Protein AF-A0A9D8AUP8-F1 (afdb_monomer_lite)

Foldseek 3Di:
DVVPDDPVVVVVVVVVDDDQPPDAALVCVVRLVVVDVVCDDVSLVVLLVQLVVQLPDDQDDQDQVLLLCCLVPVDQCSRVVSLVVLLSNQVSLLNNCSNPVPLSSQVSNLVSLVVLLVDQAQDGSVQVSHGDDQQQAADDPRLVVNLVSLVVSCNHCVVVHDVVSNVSSVVSSCSRPVVCVVPDDPHPPPPD

Sequence (192 aa):
MLSRYNPVDIEHALRATSPPPPFPSAADRPAWDEVRKALGDECVMEALSCAEEFTS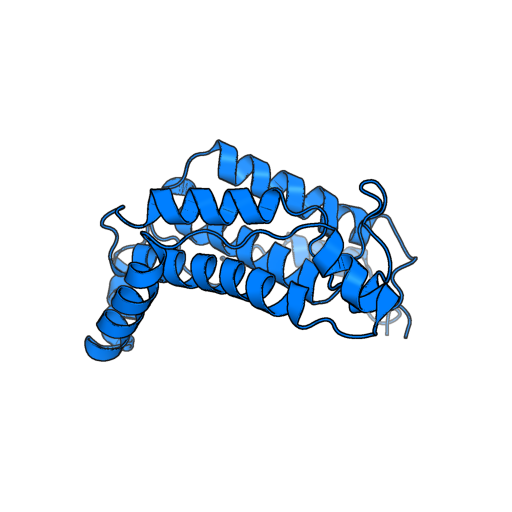GPIPALPATLYLEFSRTGQREGYQIPRGQRREMLWALALAECLEAEGRYLDPLLDVAWAICEESSWALPAHQRALTQMERPVIDLGAAATALELAELDALLGSALDPALGQRIRYEVDRRCLTPYLSRHDHWWLYN

pLDDT: mean 92.68, std 8.98, range [47.06, 98.75]

Radius of gyration: 18.8 Å; chains: 1; bounding box: 40×47×45 Å

Secondary structure (DSSP, 8-state):
-TTSS-HHHHHHHHHH--PPPSS--TT-HHHHHHHHHHH-HHHHHHHHHHHHHHHSSPPPP--HHHHHHHHHHS--HHHHHHHHHHHHHHHHHHHHHHHH-SSTTHHHHHHHHHHHHT-S-SS-HHHH-S---TTS----HHHHHHHHHHHHHHHHHTTTS-HHHHHHHHHHHIIIIIHHHHH----TTS--

Structure (mmCIF, N/CA/C/O backbone):
data_AF-A0A9D8AUP8-F1
#
_entry.id   AF-A0A9D8AUP8-F1
#
loop_
_atom_site.group_PDB
_atom_site.id
_atom_site.type_symbol
_atom_site.label_atom_id
_atom_site.label_alt_id
_atom_site.label_comp_id
_atom_site.label_asym_id
_atom_site.label_entity_id
_atom_site.label_seq_id
_atom_site.pdbx_PDB_ins_code
_atom_site.Cartn_x
_atom_site.Cartn_y
_atom_site.Cartn_z
_atom_site.occupancy
_atom_site.B_iso_or_equiv
_atom_site.auth_seq_id
_atom_site.auth_comp_id
_atom_site.auth_asym_id
_atom_site.auth_atom_id
_atom_site.pdbx_PDB_model_num
ATOM 1 N N . MET A 1 1 ? 23.310 -22.729 5.978 1.00 49.03 1 MET A N 1
ATOM 2 C CA . MET A 1 1 ? 22.262 -22.540 7.012 1.00 49.03 1 MET A CA 1
ATOM 3 C C . MET A 1 1 ? 21.054 -23.463 6.842 1.00 49.03 1 MET A C 1
ATOM 5 O O . MET A 1 1 ? 20.497 -23.851 7.857 1.00 49.03 1 MET A O 1
ATOM 9 N N . LEU A 1 2 ? 20.688 -23.886 5.623 1.00 47.06 2 LEU A N 1
ATOM 10 C CA . LEU A 1 2 ? 19.553 -24.800 5.380 1.00 47.06 2 LEU A CA 1
ATOM 11 C C . LEU A 1 2 ? 19.761 -26.258 5.853 1.00 47.06 2 LEU A C 1
ATOM 13 O O . LEU A 1 2 ? 18.836 -27.052 5.795 1.00 47.06 2 LEU A O 1
ATOM 17 N N . SER A 1 3 ? 20.947 -26.630 6.349 1.00 59.53 3 SER A N 1
ATOM 18 C CA . SER A 1 3 ? 21.225 -27.980 6.871 1.00 59.53 3 SER A CA 1
ATOM 19 C C . SER A 1 3 ? 20.822 -28.182 8.337 1.00 59.53 3 SER A C 1
ATOM 21 O O . SER A 1 3 ? 20.996 -29.277 8.863 1.00 59.53 3 SER A O 1
ATOM 23 N N . ARG A 1 4 ? 20.362 -27.127 9.026 1.00 64.50 4 ARG A N 1
ATOM 24 C CA . ARG A 1 4 ? 20.068 -27.169 10.470 1.00 64.50 4 ARG A CA 1
ATOM 25 C C . ARG A 1 4 ? 18.587 -27.392 10.786 1.00 64.50 4 ARG A C 1
ATOM 27 O O . ARG A 1 4 ? 18.284 -27.826 11.889 1.00 64.50 4 ARG A O 1
ATOM 34 N N . TYR A 1 5 ? 17.694 -27.122 9.836 1.00 68.56 5 TYR A N 1
ATOM 35 C CA . TYR A 1 5 ? 16.249 -27.218 10.029 1.00 68.56 5 TYR A CA 1
ATOM 36 C C . TYR A 1 5 ? 15.612 -27.938 8.844 1.00 68.56 5 TYR A C 1
ATOM 38 O O . TYR A 1 5 ? 15.851 -27.585 7.691 1.00 68.56 5 TYR A O 1
ATOM 46 N N . ASN A 1 6 ? 14.824 -28.965 9.147 1.00 81.31 6 ASN A N 1
ATOM 47 C CA . ASN A 1 6 ? 14.071 -29.735 8.169 1.00 81.31 6 ASN A CA 1
ATOM 48 C C . ASN A 1 6 ? 12.905 -28.878 7.629 1.00 81.31 6 ASN A C 1
ATOM 50 O O . ASN A 1 6 ? 12.116 -28.381 8.435 1.00 81.31 6 ASN A O 1
ATOM 54 N N . PRO A 1 7 ? 12.757 -28.713 6.301 1.00 74.75 7 PRO A N 1
ATOM 55 C CA . PRO A 1 7 ? 11.653 -27.959 5.703 1.00 74.75 7 PRO A CA 1
ATOM 56 C C . PRO A 1 7 ? 10.259 -28.404 6.165 1.00 74.75 7 PRO A C 1
ATOM 58 O O . PRO A 1 7 ? 9.386 -27.559 6.326 1.00 74.75 7 PRO A O 1
ATOM 61 N N . VAL A 1 8 ? 10.065 -29.700 6.442 1.00 81.31 8 VAL A N 1
ATOM 62 C CA . VAL A 1 8 ? 8.791 -30.233 6.959 1.00 81.31 8 VAL A CA 1
ATOM 63 C C . VAL A 1 8 ? 8.505 -29.715 8.369 1.00 81.31 8 VAL A C 1
ATOM 65 O O . VAL A 1 8 ? 7.372 -29.352 8.672 1.00 81.31 8 VAL A O 1
ATOM 68 N N . ASP A 1 9 ? 9.529 -29.625 9.219 1.00 83.00 9 ASP A N 1
ATOM 69 C CA . ASP A 1 9 ? 9.383 -29.121 10.588 1.00 83.00 9 ASP A CA 1
ATOM 70 C C . ASP A 1 9 ? 9.119 -27.607 10.585 1.00 83.00 9 ASP A C 1
ATOM 72 O O . ASP A 1 9 ? 8.318 -27.119 11.380 1.00 83.00 9 ASP A O 1
ATOM 76 N N . ILE A 1 10 ? 9.740 -26.867 9.655 1.00 75.62 10 ILE A N 1
ATOM 77 C CA . ILE A 1 10 ? 9.462 -25.438 9.439 1.00 75.62 10 ILE A CA 1
ATOM 78 C C . ILE A 1 10 ? 8.017 -25.245 8.977 1.00 75.62 10 ILE A C 1
ATOM 80 O O . ILE A 1 10 ? 7.303 -24.424 9.545 1.00 75.62 10 ILE A O 1
ATOM 84 N N . GLU A 1 11 ? 7.563 -26.004 7.977 1.00 78.88 11 GLU A N 1
ATOM 85 C CA . GLU A 1 11 ? 6.184 -25.927 7.491 1.00 78.88 11 GLU A CA 1
ATOM 86 C C . GLU A 1 11 ? 5.183 -26.272 8.600 1.00 78.88 11 GLU A C 1
ATOM 88 O O . GLU A 1 11 ? 4.193 -25.563 8.779 1.00 78.88 11 GLU A O 1
ATOM 93 N N . HIS A 1 12 ? 5.452 -27.316 9.388 1.00 83.19 12 HIS A N 1
ATOM 94 C CA . HIS A 1 12 ? 4.607 -27.689 10.517 1.00 83.19 12 HIS A CA 1
ATOM 95 C C . HIS A 1 12 ? 4.554 -26.573 11.566 1.00 83.19 12 HIS A C 1
ATOM 97 O O . HIS A 1 12 ? 3.468 -26.230 12.023 1.00 83.19 12 HIS A O 1
ATOM 103 N N . ALA A 1 13 ? 5.692 -25.969 11.921 1.00 82.25 13 ALA A N 1
ATOM 104 C CA . ALA A 1 13 ? 5.741 -24.861 12.873 1.00 82.25 13 ALA A CA 1
ATOM 105 C C . ALA A 1 13 ? 4.978 -23.624 12.366 1.00 82.25 13 ALA A C 1
ATOM 107 O O . ALA A 1 13 ? 4.204 -23.025 13.116 1.00 82.25 13 ALA A O 1
ATOM 108 N N . LEU A 1 14 ? 5.145 -23.275 11.086 1.00 76.50 14 LEU A N 1
ATOM 109 C CA . LEU A 1 14 ? 4.422 -22.171 10.448 1.00 76.50 14 LEU A CA 1
ATOM 110 C C . LEU A 1 14 ? 2.914 -22.437 10.365 1.00 76.50 14 LEU A C 1
ATOM 112 O O . LEU A 1 14 ? 2.132 -21.518 10.549 1.00 76.50 14 LEU A O 1
ATOM 116 N N . ARG A 1 15 ? 2.479 -23.683 10.137 1.00 79.75 15 ARG A N 1
ATOM 117 C CA . ARG A 1 15 ? 1.049 -24.051 10.136 1.00 79.75 15 ARG A CA 1
ATOM 118 C C . ARG A 1 15 ? 0.453 -24.161 11.541 1.00 79.75 15 ARG A C 1
ATOM 120 O O . ARG A 1 15 ? -0.730 -23.893 11.720 1.00 79.75 15 ARG A O 1
ATOM 127 N N . ALA A 1 16 ? 1.251 -24.565 12.527 1.00 83.69 16 ALA A N 1
ATOM 128 C CA . ALA A 1 16 ? 0.840 -24.684 13.926 1.00 83.69 16 ALA A CA 1
ATOM 129 C C . ALA A 1 16 ? 0.699 -23.320 14.621 1.00 83.69 16 ALA A C 1
ATOM 131 O O . ALA A 1 16 ? 0.143 -23.239 15.715 1.00 83.69 16 ALA A O 1
ATOM 132 N N . THR A 1 17 ? 1.195 -22.251 13.995 1.00 72.69 17 THR A N 1
ATOM 133 C CA . THR A 1 17 ? 1.076 -20.882 14.486 1.00 72.69 17 THR A CA 1
ATOM 134 C C . THR A 1 17 ? 0.191 -20.079 13.540 1.00 72.69 17 THR A C 1
ATOM 136 O O . THR A 1 17 ? 0.480 -19.913 12.366 1.00 72.69 17 THR A O 1
ATOM 139 N N . SER A 1 18 ? -0.924 -19.565 14.050 1.00 68.44 18 SER A N 1
ATOM 140 C CA . SER A 1 18 ? -1.674 -18.492 13.392 1.00 68.44 18 SER A CA 1
ATOM 141 C C . SER A 1 18 ? -1.503 -17.250 14.252 1.00 68.44 18 SER A C 1
ATOM 143 O O . SER A 1 18 ? -2.349 -16.999 15.114 1.00 68.44 18 SER A O 1
ATOM 145 N N . PRO A 1 19 ? -0.360 -16.542 14.133 1.00 70.38 19 PRO A N 1
ATOM 146 C CA . PRO A 1 19 ? -0.186 -15.308 14.874 1.00 70.38 19 PRO A CA 1
ATOM 147 C C . PRO A 1 19 ? -1.316 -14.348 14.476 1.00 70.38 19 PRO A C 1
ATOM 149 O O . PRO A 1 19 ? -1.664 -14.283 13.292 1.00 70.38 19 PRO A O 1
ATOM 152 N N . PRO A 1 20 ? -1.923 -13.635 15.439 1.00 70.56 20 PRO A N 1
ATOM 153 C CA . PRO A 1 20 ? -2.869 -12.587 15.098 1.00 70.56 20 PRO A CA 1
ATOM 154 C C . PRO A 1 20 ? -2.172 -11.542 14.210 1.00 70.56 20 PRO A C 1
ATOM 156 O O . PRO A 1 20 ? -0.946 -11.393 14.295 1.00 70.56 20 PRO A O 1
ATOM 159 N N . PRO A 1 21 ? -2.922 -10.826 13.354 1.00 76.75 21 PRO A N 1
ATOM 160 C CA . PRO A 1 21 ? -2.360 -9.713 12.600 1.00 76.75 21 PRO A CA 1
ATOM 161 C C . PRO A 1 21 ? -1.692 -8.709 13.556 1.00 76.75 21 PRO A C 1
ATOM 163 O O . PRO A 1 21 ? -2.107 -8.593 14.713 1.00 76.75 21 PRO A O 1
ATOM 166 N N . PRO A 1 22 ? -0.652 -7.987 13.098 1.00 78.88 22 PRO A N 1
ATOM 167 C CA . PRO A 1 22 ? 0.130 -7.095 13.957 1.00 78.88 22 PRO A CA 1
ATOM 168 C C . PRO A 1 22 ? -0.704 -5.959 14.564 1.00 78.88 22 PRO A C 1
ATOM 170 O O . PRO A 1 22 ? -0.349 -5.441 15.621 1.00 78.88 22 PRO A O 1
ATOM 173 N N . PHE A 1 23 ? -1.821 -5.610 13.925 1.00 86.06 23 PHE A N 1
ATOM 174 C CA . PHE A 1 23 ? -2.754 -4.586 14.372 1.00 86.06 23 PHE A CA 1
ATOM 175 C C . PHE A 1 23 ? -4.181 -5.148 14.446 1.00 86.06 23 PHE A C 1
ATOM 177 O O . PHE A 1 23 ? -4.546 -6.008 13.635 1.00 86.06 23 PHE A O 1
ATOM 184 N N . PRO A 1 24 ? -5.000 -4.680 15.405 1.00 91.81 24 PRO A N 1
ATOM 185 C CA . PRO A 1 24 ? -6.397 -5.078 15.503 1.00 91.81 24 PRO A CA 1
ATOM 186 C C . PRO A 1 24 ? -7.198 -4.502 14.331 1.00 91.81 24 PRO A C 1
ATOM 188 O O . PRO A 1 24 ? -6.923 -3.398 13.858 1.00 91.81 24 PRO A O 1
ATOM 191 N N . SER A 1 25 ? -8.232 -5.222 13.894 1.00 94.50 25 SER A N 1
ATOM 192 C CA . SER A 1 25 ? -9.162 -4.714 12.880 1.00 94.50 25 SER A CA 1
ATOM 193 C C . SER A 1 25 ? -9.736 -3.353 13.291 1.00 94.50 25 SER A C 1
ATOM 195 O O . SER A 1 25 ? -9.987 -3.095 14.470 1.0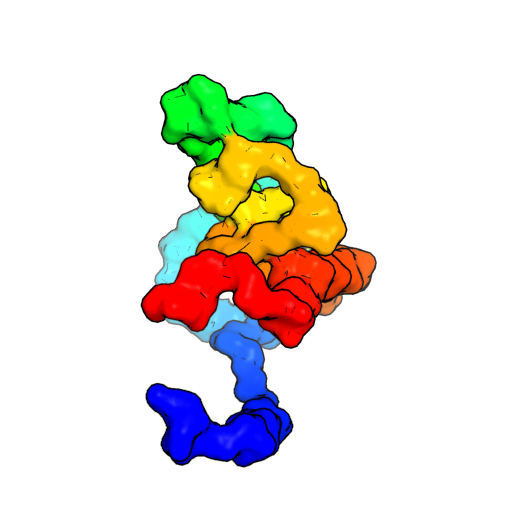0 94.50 25 SER A O 1
ATOM 197 N N . ALA A 1 26 ? -10.037 -2.508 12.309 1.00 95.62 26 ALA A N 1
ATOM 198 C CA . ALA A 1 26 ? -10.795 -1.281 12.494 1.00 95.62 26 ALA A CA 1
ATOM 199 C C . ALA A 1 26 ? -12.232 -1.524 13.010 1.00 95.62 26 ALA A C 1
ATOM 201 O O . ALA A 1 26 ? -12.949 -0.588 13.322 1.00 95.62 26 ALA A O 1
ATOM 202 N N . ALA A 1 27 ? -12.694 -2.765 13.160 1.00 95.12 27 ALA A N 1
ATOM 203 C CA . ALA A 1 27 ? -13.920 -3.047 13.908 1.00 95.12 27 ALA A CA 1
ATOM 204 C C . ALA A 1 27 ? -13.704 -3.050 15.438 1.00 95.12 27 ALA A C 1
ATOM 206 O O . ALA A 1 27 ? -14.651 -2.844 16.196 1.00 95.12 27 ALA A O 1
ATOM 207 N N . ASP A 1 28 ? -12.470 -3.242 15.916 1.00 96.50 28 ASP A N 1
ATOM 208 C CA . ASP A 1 28 ? -12.131 -3.296 17.343 1.00 96.50 28 ASP A CA 1
ATOM 209 C C . ASP A 1 28 ? -11.997 -1.882 17.929 1.00 96.50 28 ASP A C 1
ATOM 211 O O . ASP A 1 28 ? -10.902 -1.347 18.103 1.00 96.50 28 ASP A O 1
ATOM 215 N N . ARG A 1 29 ? -13.138 -1.226 18.168 1.00 96.12 29 ARG A N 1
ATOM 216 C CA . ARG A 1 29 ? -13.170 0.151 18.693 1.00 96.12 29 ARG A CA 1
ATOM 217 C C . ARG A 1 29 ? -12.445 0.306 20.037 1.00 96.12 29 ARG A C 1
ATOM 219 O O . ARG A 1 29 ? -11.637 1.223 20.120 1.00 96.12 29 ARG A O 1
ATOM 226 N N . PRO A 1 30 ? -12.597 -0.596 21.029 1.00 97.69 30 PRO A N 1
ATOM 227 C CA . PRO A 1 30 ? -11.838 -0.497 22.276 1.00 97.69 30 PRO A CA 1
ATOM 228 C C . PRO A 1 30 ? -10.317 -0.485 22.077 1.00 97.69 30 PRO A C 1
ATOM 230 O O . PRO A 1 30 ? -9.621 0.280 22.742 1.00 97.69 30 PRO A O 1
ATOM 233 N N . ALA A 1 31 ? -9.782 -1.301 21.161 1.00 96.19 31 ALA A N 1
ATOM 234 C CA . ALA A 1 31 ? -8.346 -1.296 20.894 1.00 96.19 31 ALA A CA 1
ATOM 235 C C . ALA A 1 31 ? -7.880 0.023 20.254 1.00 96.19 31 ALA A C 1
ATOM 237 O O . ALA A 1 31 ? -6.838 0.560 20.631 1.00 96.19 31 ALA A O 1
ATOM 238 N N . TRP A 1 32 ? -8.663 0.573 19.323 1.00 97.00 32 TRP A N 1
ATOM 239 C CA . TRP A 1 32 ? -8.349 1.847 18.674 1.00 97.00 32 TRP A CA 1
ATOM 240 C C . TRP A 1 32 ? -8.559 3.064 19.587 1.00 97.00 32 TRP A C 1
ATOM 242 O O . TRP A 1 32 ? -7.802 4.027 19.477 1.00 97.00 32 TRP A O 1
ATOM 252 N N . ASP A 1 33 ? -9.477 2.998 20.553 1.00 97.06 33 ASP A N 1
ATOM 253 C CA . ASP A 1 33 ? -9.623 4.006 21.611 1.00 97.06 33 ASP A CA 1
ATOM 254 C C . ASP A 1 33 ? -8.367 4.075 22.498 1.00 97.06 33 ASP A C 1
ATOM 256 O O . ASP A 1 33 ? -7.891 5.166 22.826 1.00 97.06 33 ASP A O 1
ATOM 260 N N . GLU A 1 34 ? -7.774 2.926 22.844 1.00 97.06 34 GLU A N 1
ATOM 261 C CA . GLU A 1 34 ? -6.506 2.885 23.586 1.00 97.06 34 GLU A CA 1
ATOM 262 C C . GLU A 1 34 ? -5.332 3.410 22.748 1.00 97.06 34 GLU A C 1
ATOM 264 O O . GLU A 1 34 ? -4.496 4.150 23.270 1.00 97.06 34 GLU A O 1
ATOM 269 N N . VAL A 1 35 ? -5.287 3.109 21.443 1.00 96.25 35 VAL A N 1
ATOM 270 C CA . VAL A 1 35 ? -4.296 3.699 20.524 1.00 96.25 35 VAL A CA 1
ATOM 271 C C . VAL A 1 35 ? -4.446 5.218 20.477 1.00 96.25 35 VAL A C 1
ATOM 273 O O . VAL A 1 35 ? -3.467 5.937 20.673 1.00 96.25 35 VAL A O 1
ATOM 276 N N . ARG A 1 36 ? -5.669 5.723 20.286 1.00 96.94 36 ARG A N 1
ATOM 277 C CA . ARG A 1 36 ? -5.969 7.160 20.247 1.00 96.94 36 ARG A CA 1
ATOM 278 C C . ARG A 1 36 ? -5.530 7.854 21.537 1.00 96.94 36 ARG A C 1
ATOM 280 O O . ARG A 1 36 ? -4.871 8.891 21.493 1.00 96.94 36 ARG A O 1
ATOM 287 N N . LYS A 1 37 ? -5.839 7.255 22.687 1.00 97.44 37 LYS A N 1
ATOM 288 C CA . LYS A 1 37 ? -5.433 7.757 24.005 1.00 97.44 37 LYS A CA 1
ATOM 289 C C . LYS A 1 37 ? -3.916 7.747 24.197 1.00 97.44 37 LYS A C 1
ATOM 291 O O . LYS A 1 37 ? -3.385 8.674 24.802 1.00 97.44 37 LYS A O 1
ATOM 296 N N . ALA A 1 38 ? -3.227 6.715 23.711 1.00 97.31 38 ALA A N 1
ATOM 297 C CA . ALA A 1 38 ? -1.773 6.607 23.800 1.00 97.31 38 ALA A CA 1
ATOM 298 C C . ALA A 1 38 ? -1.048 7.624 22.904 1.00 97.31 38 ALA A C 1
ATOM 300 O O . ALA A 1 38 ? -0.004 8.136 23.301 1.00 97.31 38 ALA A O 1
ATOM 301 N N . LEU A 1 39 ? -1.601 7.924 21.724 1.00 96.62 39 LEU A N 1
ATOM 302 C CA . LEU A 1 39 ? -1.084 8.949 20.810 1.00 96.62 39 LEU A CA 1
ATOM 303 C C . LEU A 1 39 ? -1.306 10.370 21.347 1.00 96.62 39 LEU A C 1
ATOM 305 O O . LEU A 1 39 ? -0.432 11.223 21.210 1.00 96.62 39 LEU A O 1
ATOM 309 N N . GLY A 1 40 ? -2.458 10.616 21.975 1.00 97.94 40 GLY A N 1
ATOM 310 C CA . GLY A 1 40 ? -2.864 11.941 22.440 1.00 97.94 40 GLY A CA 1
ATOM 311 C C . GLY A 1 40 ? -3.467 12.809 21.330 1.00 97.94 40 GLY A C 1
ATOM 312 O O . GLY A 1 40 ? -3.225 12.603 20.140 1.00 97.94 40 GLY A O 1
ATOM 313 N N . ASP A 1 41 ? -4.270 13.796 21.735 1.00 97.44 41 ASP A N 1
ATOM 314 C CA . ASP A 1 41 ? -5.129 14.561 20.820 1.00 97.44 41 ASP A CA 1
ATOM 315 C C . ASP A 1 41 ? -4.355 15.301 19.721 1.00 97.44 41 ASP A C 1
ATOM 317 O O . ASP A 1 41 ? -4.828 15.374 18.592 1.00 97.44 41 ASP A O 1
ATOM 321 N N . GLU A 1 42 ? -3.160 15.820 20.018 1.00 97.88 42 GLU A N 1
ATOM 322 C CA . GLU A 1 42 ? -2.328 16.538 19.042 1.00 97.88 42 GLU A CA 1
ATOM 323 C C . GLU A 1 42 ? -1.905 15.634 17.876 1.00 97.88 42 GLU A C 1
ATOM 325 O O . GLU A 1 42 ? -2.161 15.967 16.721 1.00 97.88 42 GLU A O 1
ATOM 330 N N . CYS A 1 43 ? -1.346 14.456 18.173 1.00 97.62 43 CYS A N 1
ATOM 331 C CA . CYS A 1 43 ? -0.932 13.486 17.155 1.00 97.62 43 CYS A CA 1
ATOM 332 C C . CYS A 1 43 ? -2.127 12.952 16.355 1.00 97.62 43 CYS A C 1
ATOM 334 O O . CYS A 1 43 ? -2.028 12.730 15.150 1.00 97.62 43 CYS A O 1
ATOM 336 N N . VAL A 1 44 ? -3.271 12.752 17.016 1.00 98.06 44 VAL A N 1
ATOM 337 C CA . VAL A 1 44 ? -4.503 12.322 16.342 1.00 98.06 44 VAL A CA 1
ATOM 338 C C . VAL A 1 44 ? -4.980 13.405 15.376 1.00 98.06 44 VAL A C 1
ATOM 340 O O . VAL A 1 44 ? -5.259 13.100 14.221 1.00 98.06 44 VAL A O 1
ATOM 343 N N . MET A 1 45 ? -5.027 14.669 15.804 1.00 97.62 45 MET A N 1
ATOM 344 C CA . MET A 1 45 ? -5.407 15.783 14.929 1.00 97.62 45 MET A CA 1
ATOM 345 C C . MET A 1 45 ? -4.448 15.947 13.744 1.00 97.62 45 MET A C 1
ATOM 347 O O . MET A 1 45 ? -4.910 16.215 12.638 1.00 97.62 45 MET A O 1
ATOM 351 N N . GLU A 1 46 ? -3.142 15.756 13.944 1.00 96.94 46 GLU A N 1
ATOM 352 C CA . GLU A 1 46 ? -2.156 15.789 12.858 1.00 96.94 46 GLU A CA 1
ATOM 353 C C . GLU A 1 46 ? -2.416 14.682 11.823 1.00 96.94 46 GLU A C 1
ATOM 355 O O . GLU A 1 46 ? -2.470 14.963 10.624 1.00 96.94 46 GLU A O 1
ATOM 360 N N . ALA A 1 47 ? -2.669 13.447 12.272 1.00 96.56 47 ALA A N 1
ATOM 361 C CA . ALA A 1 47 ? -2.992 12.331 11.383 1.00 96.56 47 ALA A CA 1
ATOM 362 C C . ALA A 1 47 ? -4.279 12.583 10.575 1.00 96.56 47 ALA A C 1
ATOM 364 O O . ALA A 1 47 ? -4.301 12.363 9.362 1.00 96.56 47 ALA A O 1
ATOM 365 N N . LEU A 1 48 ? -5.332 13.095 11.223 1.00 97.88 48 LEU A N 1
ATOM 366 C CA . LEU A 1 48 ? -6.593 13.437 10.554 1.00 97.88 48 LEU A CA 1
ATOM 367 C C . LEU A 1 48 ? -6.418 14.587 9.552 1.00 97.88 48 LEU A C 1
ATOM 369 O O . LEU A 1 48 ? -6.972 14.528 8.455 1.00 97.88 48 LEU A O 1
ATOM 373 N N . SER A 1 49 ? -5.624 15.605 9.900 1.00 95.94 49 SER A N 1
ATOM 374 C CA . SER A 1 49 ? -5.319 16.727 9.005 1.00 95.94 49 SER A CA 1
ATOM 375 C C . SER A 1 49 ? -4.537 16.271 7.775 1.00 95.94 49 SER A C 1
ATOM 377 O O . SER A 1 49 ? -4.849 16.702 6.671 1.00 95.94 49 SER A O 1
ATOM 379 N N . CYS A 1 50 ? -3.551 15.386 7.945 1.00 94.12 50 CYS A N 1
ATOM 380 C CA . CYS A 1 50 ? -2.793 14.822 6.830 1.00 94.12 50 CYS A CA 1
ATOM 381 C C . CYS A 1 50 ? -3.705 14.031 5.879 1.00 94.12 50 CYS A C 1
ATOM 383 O O . CYS A 1 50 ? -3.652 14.213 4.665 1.00 94.12 50 CYS A O 1
ATOM 385 N N . ALA A 1 51 ? -4.601 13.202 6.421 1.00 97.25 51 ALA A N 1
ATOM 386 C CA . ALA A 1 51 ? -5.564 12.462 5.611 1.00 97.25 51 ALA A CA 1
ATOM 387 C C . ALA A 1 51 ? -6.556 13.381 4.879 1.00 97.25 51 ALA A C 1
ATOM 389 O O . ALA A 1 51 ? -6.931 13.092 3.742 1.00 97.25 51 ALA A O 1
ATOM 390 N N . GLU A 1 52 ? -6.953 14.500 5.494 1.00 95.75 52 GLU A N 1
ATOM 391 C CA . GLU A 1 52 ? -7.869 15.471 4.889 1.00 95.75 52 GLU A CA 1
ATOM 392 C C . GLU A 1 52 ? -7.323 16.047 3.578 1.00 95.75 52 GLU A C 1
ATOM 394 O O . GLU A 1 52 ? -8.070 16.169 2.605 1.00 95.75 52 GLU A O 1
ATOM 399 N N . GLU A 1 53 ? -6.015 16.311 3.504 1.00 93.06 53 GLU A N 1
ATOM 400 C CA . GLU A 1 53 ? -5.352 16.790 2.282 1.00 93.06 53 GLU A CA 1
ATOM 401 C C . GLU A 1 53 ? -5.507 15.811 1.104 1.00 93.06 53 GLU A C 1
ATOM 403 O O . GLU A 1 53 ? -5.504 16.217 -0.063 1.00 93.06 53 GLU A O 1
ATOM 408 N N . PHE A 1 54 ? -5.702 14.523 1.395 1.00 94.38 54 PHE A N 1
ATOM 409 C CA . PHE A 1 54 ? -5.830 13.465 0.399 1.00 94.38 54 PHE A CA 1
ATOM 410 C C . PHE A 1 54 ? -7.272 13.091 0.047 1.00 94.38 54 PHE A C 1
ATOM 412 O O . PHE A 1 54 ? -7.471 12.384 -0.938 1.00 94.38 54 PHE A O 1
ATOM 419 N N . THR A 1 55 ? -8.280 13.598 0.765 1.00 93.62 55 THR A N 1
ATOM 420 C CA . THR A 1 55 ? -9.701 13.335 0.448 1.00 93.62 55 THR A CA 1
ATOM 421 C C . THR A 1 55 ? -10.149 13.962 -0.875 1.00 93.62 55 THR A C 1
ATOM 423 O O . THR A 1 55 ? -11.054 13.454 -1.532 1.00 93.62 55 THR A O 1
ATOM 426 N N . SER A 1 56 ? -9.516 15.069 -1.276 1.00 84.88 56 SER A N 1
ATOM 427 C CA . SER A 1 56 ? -9.873 15.850 -2.470 1.00 84.88 56 SER A CA 1
ATOM 428 C C . SER A 1 56 ? -8.724 16.012 -3.473 1.00 84.88 56 SER A C 1
ATOM 430 O O . SER A 1 56 ? -8.915 16.562 -4.562 1.00 84.88 56 SER A O 1
ATOM 432 N N . GLY A 1 57 ? -7.528 15.532 -3.125 1.00 85.62 57 GLY A N 1
ATOM 433 C CA . GLY A 1 57 ? -6.342 15.602 -3.970 1.00 85.62 57 GLY A CA 1
ATOM 434 C C . GLY A 1 57 ? -6.379 14.596 -5.130 1.00 85.62 57 GLY A C 1
ATOM 435 O O . GLY A 1 57 ? -6.923 13.500 -4.994 1.00 85.62 57 GLY A O 1
ATOM 436 N N . PRO A 1 58 ? -5.779 14.918 -6.290 1.00 94.50 58 PRO A N 1
ATOM 437 C CA . PRO A 1 58 ? -5.698 13.969 -7.391 1.00 94.50 58 PRO A CA 1
ATOM 438 C C . PRO A 1 58 ? -4.747 12.817 -7.047 1.00 94.50 58 PRO A C 1
ATOM 440 O O . PRO A 1 58 ? -3.620 13.048 -6.607 1.00 94.50 58 PRO A O 1
ATOM 443 N N . ILE A 1 59 ? -5.146 11.581 -7.354 1.00 98.00 59 ILE A N 1
ATOM 444 C CA . ILE A 1 59 ? -4.233 10.433 -7.325 1.00 98.00 59 ILE A CA 1
ATOM 445 C C . ILE A 1 59 ? -3.188 10.625 -8.440 1.00 98.00 59 ILE A C 1
ATOM 447 O O . ILE A 1 59 ? -3.559 10.673 -9.619 1.00 98.00 59 ILE A O 1
ATOM 451 N N . PRO A 1 60 ? -1.880 10.713 -8.128 1.00 97.69 60 PRO A N 1
ATOM 452 C CA . PRO A 1 60 ? -0.859 10.991 -9.135 1.00 97.69 60 PRO A CA 1
ATOM 453 C C . PRO A 1 60 ? -0.843 9.946 -10.251 1.00 97.69 60 PRO A C 1
ATOM 455 O O . PRO A 1 60 ? -0.897 8.743 -9.989 1.00 97.69 60 PRO A O 1
ATOM 458 N N . ALA A 1 61 ? -0.734 10.373 -11.509 1.00 97.00 61 ALA A N 1
ATOM 459 C CA . ALA A 1 61 ? -0.597 9.457 -12.637 1.00 97.00 61 ALA A CA 1
ATOM 460 C C . ALA A 1 61 ? 0.816 8.851 -12.695 1.00 97.00 61 ALA A C 1
ATOM 462 O O . ALA A 1 61 ? 1.808 9.528 -12.433 1.00 97.00 61 ALA A O 1
ATOM 463 N N . LEU A 1 62 ? 0.912 7.588 -13.117 1.00 97.38 62 LEU A N 1
ATOM 464 C CA . LEU A 1 62 ? 2.180 6.871 -13.299 1.00 97.38 62 LEU A CA 1
ATOM 465 C C . LEU A 1 62 ? 2.366 6.439 -14.765 1.00 97.38 62 LEU A C 1
ATOM 467 O O . LEU A 1 62 ? 2.354 5.243 -15.066 1.00 97.38 62 LEU A O 1
ATOM 471 N N . PRO A 1 63 ? 2.497 7.383 -15.719 1.00 96.38 63 PRO A N 1
ATOM 472 C CA . PRO A 1 63 ? 2.671 7.044 -17.124 1.00 96.38 63 PRO A CA 1
ATOM 473 C C . PRO A 1 63 ? 3.976 6.276 -17.365 1.00 96.38 63 PRO A C 1
ATOM 475 O O . PRO A 1 63 ? 5.007 6.516 -16.732 1.00 96.38 63 PRO A O 1
ATOM 478 N N . ALA A 1 64 ? 3.954 5.401 -18.372 1.00 96.38 64 ALA A N 1
ATOM 479 C CA . ALA A 1 64 ? 5.097 4.577 -18.768 1.00 96.38 64 ALA A CA 1
ATOM 480 C C . ALA A 1 64 ? 6.374 5.392 -19.058 1.00 96.38 64 ALA A C 1
ATOM 482 O O . ALA A 1 64 ? 7.485 4.895 -18.883 1.00 96.38 64 ALA A O 1
ATOM 483 N N . THR A 1 65 ? 6.239 6.651 -19.484 1.00 96.50 65 THR A N 1
ATOM 484 C CA . THR A 1 65 ? 7.369 7.551 -19.746 1.00 96.50 65 THR A CA 1
ATOM 485 C C . THR A 1 65 ? 8.157 7.914 -18.491 1.00 96.50 65 THR A C 1
ATOM 487 O O . THR A 1 65 ? 9.379 7.992 -18.596 1.00 96.50 65 THR A O 1
ATOM 490 N N . LEU A 1 66 ? 7.504 8.068 -17.330 1.00 96.19 66 LEU A N 1
ATOM 491 C CA . LEU A 1 66 ? 8.193 8.282 -16.050 1.00 96.19 66 LEU A CA 1
ATOM 492 C C . LEU A 1 66 ? 8.954 7.022 -15.632 1.00 96.19 66 LEU A C 1
ATOM 494 O O . LEU A 1 66 ? 10.095 7.102 -15.196 1.00 96.19 66 LEU A O 1
ATOM 498 N N . TYR A 1 67 ? 8.372 5.837 -15.842 1.00 96.19 67 TYR A N 1
ATOM 499 C CA . TYR A 1 67 ? 9.075 4.579 -15.569 1.00 96.19 67 TYR A CA 1
ATOM 500 C C . TYR A 1 67 ? 10.330 4.430 -16.447 1.00 96.19 67 TYR A C 1
ATOM 502 O O . TYR A 1 67 ? 11.399 4.037 -15.980 1.00 96.19 67 TYR A O 1
ATOM 510 N N . LEU A 1 68 ? 10.211 4.761 -17.737 1.00 96.62 68 LEU A N 1
ATOM 511 C CA . LEU A 1 68 ? 11.305 4.678 -18.707 1.00 96.62 68 LEU A CA 1
ATOM 512 C C . LEU A 1 68 ? 12.397 5.731 -18.499 1.00 96.62 68 LEU A C 1
ATOM 514 O O . LEU A 1 68 ? 13.485 5.560 -19.052 1.00 96.62 68 LEU A O 1
ATOM 518 N N . GLU A 1 69 ? 12.145 6.789 -17.729 1.00 96.50 69 GLU A N 1
ATOM 519 C CA . GLU A 1 69 ? 13.128 7.836 -17.441 1.00 96.50 69 GLU A CA 1
ATOM 520 C C . GLU A 1 69 ? 14.433 7.242 -16.908 1.00 96.50 69 GLU A C 1
ATOM 522 O O . GLU A 1 69 ? 15.496 7.513 -17.463 1.00 96.50 69 GLU A O 1
ATOM 527 N N . PHE A 1 70 ? 14.350 6.297 -15.969 1.00 96.56 70 PHE A N 1
ATOM 528 C CA . PHE A 1 70 ? 15.535 5.642 -15.420 1.00 96.56 70 PHE A CA 1
ATOM 529 C C . PHE A 1 70 ? 16.376 4.941 -16.491 1.00 96.56 70 PHE A C 1
ATOM 531 O O . PHE A 1 70 ? 17.600 5.049 -16.499 1.00 96.56 70 PHE A O 1
ATOM 538 N N . SER A 1 71 ? 15.734 4.251 -17.436 1.00 95.69 71 SER A N 1
ATOM 539 C CA . SER A 1 71 ? 16.447 3.580 -18.532 1.00 95.69 71 SER A CA 1
ATOM 540 C C . SER A 1 71 ? 17.117 4.563 -19.500 1.00 95.69 71 SER A C 1
ATOM 542 O O . SER A 1 71 ? 18.116 4.217 -20.126 1.00 95.69 71 SER A O 1
ATOM 544 N N . ARG A 1 72 ? 16.575 5.784 -19.615 1.00 96.19 72 ARG A N 1
ATOM 545 C CA . ARG A 1 72 ? 17.018 6.824 -20.555 1.00 96.19 72 ARG A CA 1
ATOM 546 C C . ARG A 1 72 ? 18.093 7.731 -19.965 1.00 96.19 72 ARG A C 1
ATOM 548 O O . ARG A 1 72 ? 19.002 8.126 -20.686 1.00 96.19 72 ARG A O 1
ATOM 555 N N . THR A 1 73 ? 17.976 8.082 -18.688 1.00 96.69 73 THR A N 1
ATOM 556 C CA . THR A 1 73 ? 18.789 9.129 -18.047 1.00 96.69 73 THR A CA 1
ATOM 557 C C . THR A 1 73 ? 19.423 8.689 -16.728 1.00 96.69 73 THR A C 1
ATOM 559 O O . THR A 1 73 ? 20.294 9.387 -16.218 1.00 96.69 73 THR A O 1
ATOM 562 N N . GLY A 1 74 ? 19.006 7.553 -16.161 1.00 95.44 74 GLY A N 1
ATOM 563 C CA . GLY A 1 74 ? 19.404 7.109 -14.822 1.00 95.44 74 GLY A CA 1
ATOM 564 C C . GLY A 1 74 ? 18.646 7.787 -13.673 1.00 95.44 74 GLY A C 1
ATOM 565 O O . GLY A 1 74 ? 18.852 7.404 -12.524 1.00 95.44 74 GLY A O 1
ATOM 566 N N . GLN A 1 75 ? 17.760 8.747 -13.957 1.00 95.38 75 GLN A N 1
ATOM 567 C CA . GLN A 1 75 ? 16.931 9.417 -12.949 1.00 95.38 75 GLN A CA 1
ATOM 568 C C . GLN A 1 75 ? 15.685 8.582 -12.650 1.00 95.38 75 GLN A C 1
ATOM 570 O O . GLN A 1 75 ? 15.059 8.036 -13.557 1.00 95.38 75 GLN A O 1
ATOM 575 N N . ARG A 1 76 ? 15.334 8.440 -11.372 1.00 93.12 76 ARG A N 1
ATOM 576 C CA . ARG A 1 76 ? 14.202 7.600 -10.925 1.00 93.12 76 ARG A CA 1
ATOM 577 C C . ARG A 1 76 ? 13.159 8.372 -10.128 1.00 93.12 76 ARG A C 1
ATOM 579 O O . ARG A 1 76 ? 12.052 7.875 -9.936 1.00 93.12 76 ARG A O 1
ATOM 586 N N . GLU A 1 77 ?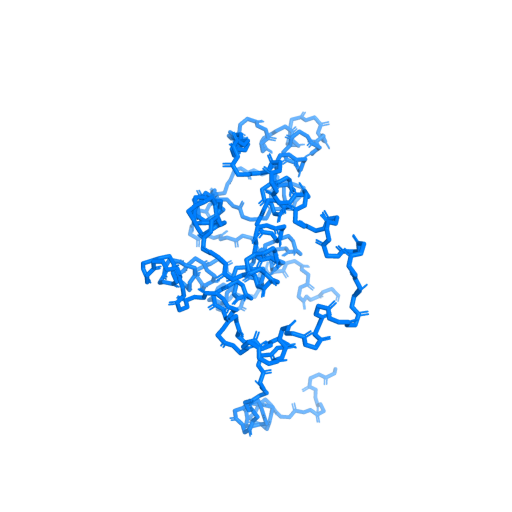 13.511 9.566 -9.680 1.00 95.75 77 GLU A N 1
ATOM 587 C CA . GLU A 1 77 ? 12.728 10.444 -8.822 1.00 95.75 77 GLU A CA 1
ATOM 588 C C . GLU A 1 77 ? 11.392 10.797 -9.480 1.00 95.75 77 GLU A C 1
ATOM 590 O O . GLU A 1 77 ? 10.360 10.743 -8.813 1.00 95.75 77 GLU A O 1
ATOM 595 N N . GLY A 1 78 ? 11.390 11.034 -10.799 1.00 96.25 78 GLY A N 1
ATOM 596 C CA . GLY A 1 78 ? 10.183 11.337 -11.570 1.00 96.25 78 GLY A CA 1
ATOM 597 C C . GLY A 1 78 ? 9.088 10.273 -11.449 1.00 96.25 78 GLY A C 1
ATOM 598 O O . GLY A 1 78 ? 7.915 10.620 -11.390 1.00 96.25 78 GLY A O 1
ATOM 599 N N . TYR A 1 79 ? 9.442 8.988 -11.332 1.00 96.81 79 TYR A N 1
ATOM 600 C CA . TYR A 1 79 ? 8.477 7.917 -11.044 1.00 96.81 79 TYR A CA 1
ATOM 601 C C . TYR A 1 79 ? 8.307 7.668 -9.541 1.00 96.81 79 TYR A C 1
ATOM 603 O O . TYR A 1 79 ? 7.198 7.425 -9.069 1.00 96.81 79 TYR A O 1
ATOM 611 N N . GLN A 1 80 ? 9.403 7.685 -8.778 1.00 96.12 80 GLN A N 1
ATOM 612 C CA . GLN A 1 80 ? 9.393 7.307 -7.364 1.00 96.12 80 GLN A CA 1
ATOM 613 C C . GLN A 1 80 ? 8.585 8.259 -6.489 1.00 96.12 80 GLN A C 1
ATOM 615 O O . GLN A 1 80 ? 7.897 7.780 -5.593 1.00 96.12 80 GLN A O 1
ATOM 620 N N . ILE A 1 81 ? 8.645 9.565 -6.751 1.00 97.62 81 ILE A N 1
ATOM 621 C CA . ILE A 1 81 ? 7.921 10.579 -5.978 1.00 97.62 81 ILE A CA 1
ATOM 622 C C . ILE A 1 81 ? 6.399 10.392 -6.107 1.00 97.62 81 ILE A C 1
ATOM 624 O O . ILE A 1 81 ? 5.767 10.120 -5.087 1.00 97.62 81 ILE A O 1
ATOM 628 N N . PRO A 1 82 ? 5.786 10.424 -7.310 1.00 98.00 82 PRO A N 1
ATOM 629 C CA . PRO A 1 82 ? 4.339 10.221 -7.432 1.00 98.00 82 PRO A CA 1
ATOM 630 C C . PRO A 1 82 ? 3.902 8.811 -7.011 1.00 98.00 82 PRO A C 1
ATOM 632 O O . PRO A 1 82 ? 2.809 8.637 -6.473 1.00 98.00 82 PRO A O 1
ATOM 635 N N . ARG A 1 83 ? 4.754 7.789 -7.195 1.00 97.81 83 ARG A N 1
ATOM 636 C CA . ARG A 1 83 ? 4.500 6.437 -6.671 1.00 97.81 83 ARG A CA 1
ATOM 637 C C . ARG A 1 83 ? 4.426 6.457 -5.146 1.00 97.81 83 ARG A C 1
ATOM 639 O O . ARG A 1 83 ? 3.523 5.841 -4.588 1.00 97.81 83 ARG A O 1
ATOM 646 N N . GLY A 1 84 ? 5.387 7.113 -4.495 1.00 97.88 84 GLY A N 1
ATOM 647 C CA . GLY A 1 84 ? 5.460 7.273 -3.044 1.00 97.88 84 GLY A CA 1
ATOM 648 C C . GLY A 1 84 ? 4.246 8.009 -2.496 1.00 97.88 84 GLY A C 1
ATOM 649 O O . GLY A 1 84 ? 3.626 7.512 -1.566 1.00 97.88 84 GLY A O 1
ATOM 650 N N . GLN A 1 85 ? 3.827 9.088 -3.159 1.00 98.06 85 GLN A N 1
ATOM 651 C CA . GLN A 1 85 ? 2.633 9.844 -2.782 1.00 98.06 85 GLN A CA 1
ATOM 652 C C . GLN A 1 85 ? 1.367 8.973 -2.776 1.00 98.06 85 GLN A C 1
ATOM 654 O O . GLN A 1 85 ? 0.570 9.077 -1.856 1.00 98.06 85 GLN A O 1
ATOM 659 N N . ARG A 1 86 ? 1.188 8.036 -3.722 1.00 98.50 86 ARG A N 1
ATOM 660 C CA . ARG A 1 86 ? 0.059 7.083 -3.644 1.00 98.50 86 ARG A CA 1
ATOM 661 C C . ARG A 1 86 ? 0.085 6.225 -2.373 1.00 98.50 86 ARG A C 1
ATOM 663 O O . ARG A 1 86 ? -0.971 5.920 -1.836 1.00 98.50 86 ARG A O 1
ATOM 670 N N . ARG A 1 87 ? 1.270 5.815 -1.901 1.00 98.19 87 ARG A N 1
ATOM 671 C CA . ARG A 1 87 ? 1.406 5.025 -0.659 1.00 98.19 87 ARG A CA 1
ATOM 672 C C . ARG A 1 87 ? 1.156 5.900 0.557 1.00 98.19 87 ARG A C 1
ATOM 674 O O . ARG A 1 87 ? 0.525 5.438 1.494 1.00 98.19 87 ARG A O 1
ATOM 681 N N . GLU A 1 88 ? 1.604 7.150 0.500 1.00 97.69 88 GLU A N 1
ATOM 682 C CA . GLU A 1 88 ? 1.320 8.169 1.506 1.00 97.69 88 GLU A CA 1
ATOM 683 C C . GLU A 1 88 ? -0.173 8.397 1.692 1.00 97.69 88 GLU A C 1
ATOM 685 O O . GLU A 1 88 ? -0.684 8.244 2.797 1.00 97.69 88 GLU A O 1
ATOM 690 N N . MET A 1 89 ? -0.883 8.618 0.586 1.00 98.50 89 MET A N 1
ATOM 691 C CA . MET A 1 89 ? -2.340 8.692 0.575 1.00 98.50 89 MET A CA 1
ATOM 692 C C . MET A 1 89 ? -2.963 7.440 1.202 1.00 98.50 89 MET A C 1
ATOM 694 O O . MET A 1 89 ? -3.841 7.555 2.052 1.00 98.50 89 MET A O 1
ATOM 698 N N . LEU A 1 90 ? -2.492 6.245 0.818 1.00 98.44 90 LEU A N 1
ATOM 699 C CA . LEU A 1 90 ? -3.044 4.979 1.297 1.00 98.44 90 LEU A CA 1
ATOM 700 C C . LEU A 1 90 ? -2.962 4.853 2.823 1.00 98.44 90 LEU A C 1
ATOM 702 O O . LEU A 1 90 ? -3.977 4.581 3.465 1.00 98.44 90 LEU A O 1
ATOM 706 N N . TRP A 1 91 ? -1.774 5.033 3.409 1.00 96.81 91 TRP A N 1
ATOM 707 C CA . TRP A 1 91 ? -1.615 4.844 4.851 1.00 96.81 91 TRP A CA 1
ATOM 708 C C . TRP A 1 91 ? -2.223 5.994 5.654 1.00 96.81 91 TRP A C 1
ATOM 710 O O . TRP A 1 91 ? -2.764 5.733 6.727 1.00 96.81 91 TRP A O 1
ATOM 720 N N . ALA A 1 92 ? -2.195 7.232 5.147 1.00 97.94 92 ALA A N 1
ATOM 721 C CA . ALA A 1 92 ? -2.790 8.377 5.835 1.00 97.94 92 ALA A CA 1
ATOM 722 C C . ALA A 1 92 ? -4.309 8.207 5.962 1.00 97.94 92 ALA A C 1
ATOM 724 O O . ALA A 1 92 ? -4.851 8.287 7.064 1.00 97.94 92 ALA A O 1
ATOM 725 N N . LEU A 1 93 ? -4.983 7.880 4.853 1.00 98.56 93 LEU A N 1
ATOM 726 C CA . LEU A 1 93 ? -6.427 7.639 4.825 1.00 98.56 93 LEU A CA 1
ATOM 727 C C . LEU A 1 93 ? -6.817 6.419 5.674 1.00 98.56 93 LEU A C 1
ATOM 729 O O . LEU A 1 93 ? -7.770 6.490 6.447 1.00 98.56 93 LEU A O 1
ATOM 733 N N . ALA A 1 94 ? -6.065 5.315 5.582 1.00 97.88 94 ALA A N 1
ATOM 734 C CA . ALA A 1 94 ? -6.338 4.114 6.371 1.00 97.88 94 ALA A CA 1
ATOM 735 C C . ALA A 1 94 ? -6.169 4.354 7.879 1.00 97.88 94 ALA A C 1
ATOM 737 O O . ALA A 1 94 ? -7.014 3.942 8.673 1.00 97.88 94 ALA A O 1
ATOM 738 N N . LEU A 1 95 ? -5.095 5.034 8.289 1.00 97.44 95 LEU A N 1
ATOM 739 C CA . LEU A 1 95 ? -4.857 5.346 9.696 1.00 97.44 95 LEU A CA 1
ATOM 740 C C . LEU A 1 95 ? -5.932 6.289 10.247 1.00 97.44 95 LEU A C 1
ATOM 742 O O . LEU A 1 95 ? -6.435 6.058 11.345 1.00 97.44 95 LEU A O 1
ATOM 746 N N . ALA A 1 96 ? -6.303 7.318 9.484 1.00 98.12 96 ALA A N 1
ATOM 747 C CA . ALA A 1 96 ? -7.350 8.253 9.873 1.00 98.12 96 ALA A CA 1
ATOM 748 C C . ALA A 1 96 ? -8.708 7.557 10.038 1.00 98.12 96 ALA A C 1
ATOM 750 O O . ALA A 1 96 ? -9.359 7.743 11.065 1.00 98.12 96 ALA A O 1
ATOM 751 N N . GLU A 1 97 ? -9.090 6.676 9.108 1.00 98.25 97 GLU A N 1
ATOM 752 C CA . GLU A 1 97 ? -10.318 5.882 9.233 1.00 98.25 97 GLU A CA 1
ATOM 753 C C . GLU A 1 97 ? -10.285 4.973 10.470 1.00 98.25 97 GLU A C 1
ATOM 755 O O . GLU A 1 97 ? -11.263 4.881 11.209 1.00 98.25 97 GLU A O 1
ATOM 760 N N . CYS A 1 98 ? -9.146 4.341 10.757 1.00 97.81 98 CYS A N 1
ATOM 761 C CA . CYS A 1 98 ? -8.997 3.516 11.950 1.00 97.81 98 CYS A CA 1
ATOM 762 C C . CYS A 1 98 ? -9.151 4.311 13.261 1.00 97.81 98 CYS A C 1
ATOM 764 O O . CYS A 1 98 ? -9.732 3.782 14.218 1.00 97.81 98 CYS A O 1
ATOM 766 N N . LEU A 1 99 ? -8.648 5.552 13.303 1.00 97.62 99 LEU A N 1
ATOM 767 C CA . LEU A 1 99 ? -8.698 6.451 14.465 1.00 97.62 99 LEU A CA 1
ATOM 768 C C . LEU A 1 99 ? -10.065 7.125 14.661 1.00 97.62 99 LEU A C 1
ATOM 770 O O . LEU A 1 99 ? -10.454 7.374 15.803 1.00 97.62 99 LEU A O 1
ATOM 774 N N . GLU A 1 100 ? -10.770 7.446 13.575 1.00 95.88 100 GLU A N 1
ATOM 775 C CA . GLU A 1 100 ? -12.007 8.237 13.604 1.00 95.88 100 GLU A CA 1
ATOM 776 C C . GLU A 1 100 ? -13.275 7.385 13.451 1.00 95.88 100 GLU A C 1
ATOM 778 O O . GLU A 1 100 ? -14.232 7.578 14.197 1.00 95.88 100 GLU A O 1
ATOM 783 N N . ALA A 1 101 ? -13.258 6.389 12.560 1.00 96.38 101 ALA A N 1
ATOM 784 C CA . ALA A 1 101 ? -14.362 5.456 12.302 1.00 96.38 101 ALA A CA 1
ATOM 785 C C . ALA A 1 101 ? -15.670 6.097 11.796 1.00 96.38 101 ALA A C 1
ATOM 787 O O . ALA A 1 101 ? -16.758 5.565 12.036 1.00 96.38 101 ALA A O 1
ATOM 788 N N . GLU A 1 102 ? -15.583 7.241 11.116 1.00 96.56 102 GLU A N 1
ATOM 789 C CA . GLU A 1 102 ? -16.742 7.973 10.588 1.00 96.56 102 GLU A CA 1
ATOM 790 C C . GLU A 1 102 ? -17.048 7.654 9.113 1.00 96.56 102 GLU A C 1
ATOM 792 O O . GLU A 1 102 ? -18.047 8.129 8.570 1.00 96.56 102 GLU A O 1
ATOM 797 N N . GLY A 1 103 ? -16.225 6.838 8.449 1.00 97.06 103 GLY A N 1
ATOM 798 C CA . GLY A 1 103 ? -16.436 6.372 7.079 1.00 97.06 103 GLY A CA 1
ATOM 799 C C . GLY A 1 103 ? -16.071 7.376 5.985 1.00 97.06 103 GLY A C 1
ATOM 800 O O . GLY A 1 103 ? -16.073 7.024 4.805 1.00 97.06 103 GLY A O 1
ATOM 801 N N . ARG A 1 104 ? -15.748 8.625 6.336 1.00 96.81 104 ARG A N 1
ATOM 802 C CA . ARG A 1 104 ? -15.479 9.702 5.367 1.00 96.81 104 ARG A CA 1
ATOM 803 C C . ARG A 1 104 ? -14.176 9.531 4.583 1.00 96.81 104 ARG A C 1
ATOM 805 O O . ARG A 1 104 ? -13.984 10.223 3.586 1.00 96.81 104 ARG A O 1
ATOM 812 N N . TYR A 1 105 ? -13.306 8.611 4.997 1.00 98.19 105 TYR A N 1
ATOM 813 C CA . TYR A 1 105 ? -12.072 8.293 4.284 1.00 98.19 105 TYR A CA 1
ATOM 814 C C . TYR A 1 105 ? -12.177 7.024 3.429 1.00 98.19 105 TYR A C 1
ATOM 816 O O . TYR A 1 105 ? -11.274 6.767 2.634 1.00 98.19 105 TYR A O 1
ATOM 824 N N . LEU A 1 106 ? -13.264 6.247 3.541 1.00 97.88 106 LEU A N 1
ATOM 825 C CA . LEU A 1 106 ? -13.405 4.953 2.861 1.00 97.88 106 LEU A CA 1
ATOM 826 C C . LEU A 1 106 ? -13.412 5.072 1.332 1.00 97.88 106 LEU A C 1
ATOM 828 O O . LEU A 1 106 ? -12.707 4.309 0.674 1.00 97.88 106 LEU A O 1
ATOM 832 N N . ASP A 1 107 ? -14.151 6.031 0.769 1.00 97.50 107 ASP A N 1
ATOM 833 C CA . ASP A 1 107 ? -14.217 6.231 -0.687 1.00 97.50 107 ASP A CA 1
ATOM 834 C C . ASP A 1 107 ? -12.858 6.693 -1.267 1.00 97.50 107 ASP A C 1
ATOM 836 O O . ASP A 1 107 ? -12.340 6.019 -2.162 1.00 97.50 107 ASP A O 1
ATOM 840 N N . PRO A 1 108 ? -12.194 7.748 -0.736 1.00 98.12 108 PRO A N 1
ATOM 841 C CA . PRO A 1 108 ? -10.840 8.106 -1.170 1.00 98.12 108 PRO A CA 1
ATOM 842 C C . PRO A 1 108 ? -9.826 6.964 -1.015 1.00 98.12 108 PRO A C 1
ATOM 844 O O . PRO A 1 108 ? -8.969 6.760 -1.877 1.00 98.12 108 PRO A O 1
ATOM 847 N N . LEU A 1 109 ? -9.915 6.197 0.077 1.00 98.38 109 LEU A N 1
ATOM 848 C CA . LEU A 1 109 ? -9.032 5.060 0.330 1.00 98.38 109 LEU A CA 1
ATOM 849 C C . LEU A 1 109 ? -9.245 3.942 -0.693 1.00 98.38 109 LEU A C 1
ATOM 851 O O . LEU A 1 109 ? -8.267 3.356 -1.169 1.00 98.38 109 LEU A O 1
ATOM 855 N N . LEU A 1 110 ? -10.502 3.670 -1.056 1.00 98.19 110 LEU A N 1
ATOM 856 C CA . LEU A 1 110 ? -10.862 2.720 -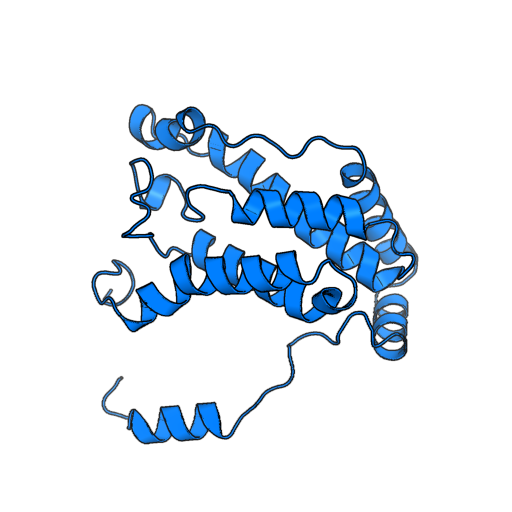2.102 1.00 98.19 110 LEU A CA 1
ATOM 857 C C . LEU A 1 110 ? -10.233 3.129 -3.434 1.00 98.19 110 LEU A C 1
ATOM 859 O O . LEU A 1 110 ? -9.553 2.304 -4.048 1.00 98.19 110 LEU A O 1
ATOM 863 N N . ASP A 1 111 ? -10.386 4.389 -3.846 1.00 98.19 111 ASP A N 1
ATOM 864 C CA . ASP A 1 111 ? -9.828 4.894 -5.106 1.00 98.19 111 ASP A CA 1
ATOM 865 C C . ASP A 1 111 ? -8.296 4.771 -5.145 1.00 98.19 111 ASP A C 1
ATOM 867 O O . ASP A 1 111 ? -7.719 4.316 -6.141 1.00 98.19 111 ASP A O 1
ATOM 871 N N . VAL A 1 112 ? -7.612 5.113 -4.047 1.00 98.62 112 VAL A N 1
ATOM 872 C CA . VAL A 1 112 ? -6.148 5.002 -3.937 1.00 98.62 112 VAL A CA 1
ATOM 873 C C . VAL A 1 112 ? -5.693 3.543 -3.991 1.00 98.62 112 VAL A C 1
ATOM 875 O O . VAL A 1 112 ? -4.790 3.207 -4.766 1.00 98.62 112 VAL A O 1
ATOM 878 N N . ALA A 1 113 ? -6.313 2.658 -3.208 1.00 98.69 113 ALA A N 1
ATOM 879 C CA . ALA A 1 113 ? -5.976 1.237 -3.189 1.00 98.69 113 ALA A CA 1
ATOM 880 C C . ALA A 1 113 ? -6.216 0.582 -4.557 1.00 98.69 113 ALA A C 1
ATOM 882 O O . ALA A 1 113 ? -5.390 -0.210 -5.031 1.00 98.69 113 ALA A O 1
ATOM 883 N N . TRP A 1 114 ? -7.306 0.961 -5.226 1.00 98.62 114 TRP A N 1
ATOM 884 C CA . TRP A 1 114 ? -7.622 0.509 -6.574 1.00 98.62 114 TRP A CA 1
ATOM 885 C C . TRP A 1 114 ? -6.564 0.972 -7.578 1.00 98.62 114 TRP A C 1
ATOM 887 O O . TRP A 1 114 ? -5.998 0.154 -8.309 1.00 98.62 114 TRP A O 1
ATOM 897 N N . ALA A 1 115 ? -6.197 2.255 -7.544 1.00 98.62 115 ALA A N 1
ATOM 898 C CA . ALA A 1 115 ? -5.166 2.811 -8.411 1.00 98.62 115 ALA A CA 1
ATOM 899 C C . ALA A 1 115 ? -3.792 2.149 -8.205 1.00 98.62 115 ALA A C 1
ATOM 901 O O . ALA A 1 115 ? -3.046 1.986 -9.176 1.00 98.62 115 ALA A O 1
ATOM 902 N N . ILE A 1 116 ? -3.442 1.751 -6.974 1.00 98.75 116 ILE A N 1
ATOM 903 C CA . ILE A 1 116 ? -2.216 0.986 -6.678 1.00 98.75 116 ILE A CA 1
ATOM 904 C C . ILE A 1 116 ? -2.296 -0.428 -7.275 1.00 98.75 116 ILE A C 1
ATOM 906 O O . ILE A 1 116 ? -1.314 -0.910 -7.852 1.00 98.75 116 ILE A O 1
ATOM 910 N N . CYS A 1 117 ? -3.452 -1.093 -7.187 1.00 98.56 117 CYS A N 1
ATOM 911 C CA . CYS A 1 117 ? -3.675 -2.400 -7.816 1.00 98.56 117 CYS A CA 1
ATOM 912 C C . CYS A 1 117 ? -3.555 -2.340 -9.351 1.00 98.56 117 CYS A C 1
ATOM 914 O O . CYS A 1 117 ? -3.104 -3.302 -9.978 1.00 98.56 117 CYS A O 1
ATOM 916 N N . GLU A 1 118 ? -3.918 -1.212 -9.962 1.00 97.81 118 GLU A N 1
ATOM 917 C CA . GLU A 1 118 ? -3.839 -0.983 -11.411 1.00 97.81 118 GLU A CA 1
ATOM 918 C C . GLU A 1 118 ? -2.436 -0.640 -11.927 1.00 97.81 118 GLU A C 1
ATOM 920 O O . GLU A 1 118 ? -2.192 -0.693 -13.136 1.00 97.81 118 GLU A O 1
ATOM 925 N N . GLU A 1 119 ? -1.483 -0.325 -11.048 1.00 97.19 119 GLU A N 1
ATOM 926 C CA . GLU A 1 119 ? -0.106 -0.056 -11.463 1.00 97.19 119 GLU A CA 1
ATOM 927 C C . GLU A 1 119 ? 0.452 -1.228 -12.260 1.00 97.19 119 GLU A C 1
ATOM 929 O O . GLU A 1 119 ? 0.310 -2.378 -11.854 1.00 97.19 119 GLU A O 1
ATOM 934 N N . SER A 1 120 ? 1.133 -0.971 -13.378 1.00 93.56 120 SER A N 1
ATOM 935 C CA . SER A 1 120 ? 1.665 -2.065 -14.199 1.00 93.56 120 SER A CA 1
ATOM 936 C C . SER A 1 120 ? 2.749 -2.868 -13.466 1.00 93.56 120 SER A C 1
ATOM 938 O O . SER A 1 120 ? 2.846 -4.079 -13.636 1.00 93.56 120 SER A O 1
ATOM 940 N N . SER A 1 121 ? 3.563 -2.218 -12.630 1.00 93.75 121 SER A N 1
ATOM 941 C CA . SER A 1 121 ? 4.557 -2.876 -11.776 1.00 93.75 121 SER A CA 1
ATOM 942 C C . SER A 1 121 ? 4.653 -2.171 -10.432 1.00 93.75 121 SER A C 1
ATOM 944 O O . SER A 1 121 ? 4.611 -0.943 -10.376 1.00 93.75 121 SER A O 1
ATOM 946 N N . TRP A 1 122 ? 4.846 -2.944 -9.363 1.00 96.94 122 TRP A N 1
ATOM 947 C CA . TRP A 1 122 ? 5.186 -2.399 -8.046 1.00 96.94 122 TRP A CA 1
ATOM 948 C C . TRP A 1 122 ? 6.697 -2.273 -7.823 1.00 96.94 122 TRP A C 1
ATOM 950 O O . TRP A 1 122 ? 7.110 -1.581 -6.887 1.00 96.94 122 TRP A O 1
ATOM 960 N N . ALA A 1 123 ? 7.504 -2.886 -8.696 1.00 95.38 123 ALA A N 1
ATOM 961 C CA . ALA A 1 123 ? 8.955 -2.806 -8.648 1.00 95.38 123 ALA A CA 1
ATOM 962 C C . ALA A 1 123 ? 9.460 -1.437 -9.107 1.00 95.38 123 ALA A C 1
ATOM 964 O O . ALA A 1 123 ? 8.925 -0.815 -10.034 1.00 95.38 123 ALA A O 1
ATOM 965 N N . LEU A 1 124 ? 10.538 -0.982 -8.480 1.00 94.81 124 LEU A N 1
ATOM 966 C CA . LEU A 1 124 ? 11.160 0.292 -8.794 1.00 94.81 124 LEU A CA 1
ATOM 967 C C . LEU A 1 124 ? 11.848 0.246 -10.170 1.00 94.81 124 LEU A C 1
ATOM 969 O O . LEU A 1 124 ? 12.497 -0.753 -10.495 1.00 94.81 124 LEU A O 1
ATOM 973 N N . PRO A 1 125 ? 11.812 1.345 -10.954 1.00 94.19 125 PRO A N 1
ATOM 974 C CA . PRO A 1 125 ? 12.453 1.405 -12.272 1.00 94.19 125 PRO A CA 1
ATOM 975 C C . PRO A 1 125 ? 13.924 0.978 -12.277 1.00 94.19 125 PRO A C 1
ATOM 977 O O . PRO A 1 125 ? 14.391 0.350 -13.230 1.00 94.19 125 PRO A O 1
ATOM 980 N N . ALA A 1 126 ? 14.640 1.250 -11.182 1.00 92.88 126 ALA A N 1
ATOM 981 C CA . ALA A 1 126 ? 16.040 0.882 -11.009 1.00 92.88 126 ALA A CA 1
ATOM 982 C C . ALA A 1 126 ? 16.305 -0.635 -11.037 1.00 92.88 126 ALA A C 1
ATOM 984 O O . ALA A 1 126 ? 17.399 -1.051 -11.416 1.00 92.88 126 ALA A O 1
ATOM 985 N N . HIS A 1 127 ? 15.317 -1.457 -10.672 1.00 91.31 127 HIS A N 1
ATOM 986 C CA . HIS A 1 127 ? 15.471 -2.907 -10.515 1.00 91.31 127 HIS A CA 1
ATOM 987 C C . HIS A 1 127 ? 14.935 -3.718 -11.704 1.00 91.31 127 HIS A C 1
ATOM 989 O O . HIS A 1 127 ? 15.246 -4.899 -11.819 1.00 91.31 127 HIS A O 1
ATOM 995 N N . GLN A 1 128 ? 14.174 -3.093 -12.608 1.00 86.81 128 GLN A N 1
ATOM 996 C CA . GLN A 1 128 ? 13.634 -3.741 -13.810 1.00 86.81 128 GLN A CA 1
ATOM 997 C C . GLN A 1 128 ? 14.192 -3.144 -15.112 1.00 86.81 128 GLN A C 1
ATOM 999 O O . GLN A 1 128 ? 14.292 -3.848 -16.112 1.00 86.81 128 GLN A O 1
ATOM 1004 N N . ARG A 1 129 ? 14.591 -1.858 -15.108 1.00 82.69 129 ARG A N 1
ATOM 1005 C CA . ARG A 1 129 ? 15.249 -1.111 -16.209 1.00 82.69 129 ARG A CA 1
ATOM 1006 C C . ARG A 1 129 ? 14.528 -1.110 -17.570 1.00 82.69 129 ARG A C 1
ATOM 1008 O O . ARG A 1 129 ? 15.054 -0.556 -18.531 1.00 82.69 129 ARG A O 1
ATOM 1015 N N . ALA A 1 130 ? 13.327 -1.673 -17.641 1.00 91.06 130 ALA A N 1
ATOM 1016 C CA . ALA A 1 130 ? 12.419 -1.714 -18.780 1.00 91.06 130 ALA A CA 1
ATOM 1017 C C . ALA A 1 130 ? 10.969 -1.782 -18.268 1.00 91.06 130 ALA A C 1
ATOM 1019 O O . ALA A 1 130 ? 10.735 -2.060 -17.088 1.00 91.06 130 ALA A O 1
ATOM 1020 N N . LEU A 1 131 ? 9.990 -1.545 -19.144 1.00 92.81 131 LEU A N 1
ATOM 1021 C CA . LEU A 1 131 ? 8.578 -1.729 -18.794 1.00 92.81 131 LEU A CA 1
ATOM 1022 C C . LEU A 1 131 ? 8.283 -3.182 -18.404 1.00 92.81 131 LEU A C 1
ATOM 1024 O O . LEU A 1 131 ? 8.984 -4.107 -18.812 1.00 92.81 131 LEU A O 1
ATOM 1028 N N . THR A 1 132 ? 7.246 -3.356 -17.588 1.00 88.50 132 THR A N 1
ATOM 1029 C CA . THR A 1 132 ? 6.916 -4.654 -16.994 1.00 88.50 132 THR A CA 1
ATOM 1030 C C . THR A 1 132 ? 6.538 -5.696 -18.034 1.00 88.50 132 THR A C 1
ATOM 1032 O O . THR A 1 132 ? 5.810 -5.409 -18.984 1.00 88.50 132 THR A O 1
ATOM 1035 N N . GLN A 1 133 ? 6.985 -6.926 -17.801 1.00 88.69 133 GLN A N 1
ATOM 1036 C CA . GLN A 1 133 ? 6.390 -8.113 -18.399 1.00 88.69 133 GLN A CA 1
ATOM 1037 C C . GLN A 1 133 ? 5.376 -8.655 -17.396 1.00 88.69 133 GL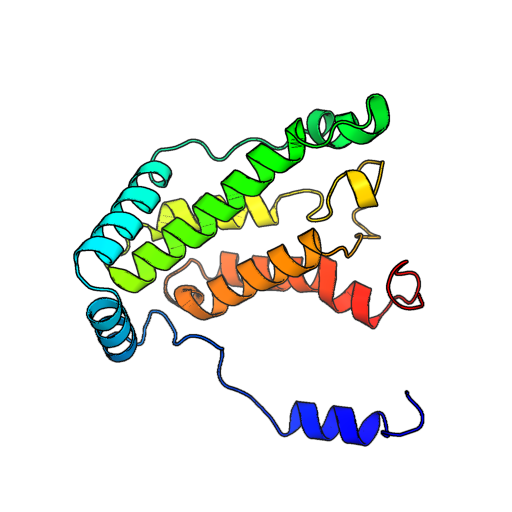N A C 1
ATOM 1039 O O . GLN A 1 133 ? 5.743 -9.092 -16.305 1.00 88.69 133 GLN A O 1
ATOM 1044 N N . MET A 1 134 ? 4.094 -8.582 -17.744 1.00 85.94 134 MET A N 1
ATOM 1045 C CA . MET A 1 134 ? 2.988 -8.876 -16.830 1.00 85.94 134 MET A CA 1
ATOM 1046 C C . MET A 1 134 ? 2.973 -10.329 -16.336 1.00 85.94 134 MET A C 1
ATOM 1048 O O . MET A 1 134 ? 2.435 -10.609 -15.265 1.00 85.94 134 MET A O 1
ATOM 1052 N N . GLU A 1 135 ? 3.554 -11.240 -17.111 1.00 88.50 135 GLU A N 1
ATOM 1053 C CA . GLU A 1 135 ? 3.675 -12.672 -16.835 1.00 88.50 135 GLU A CA 1
ATOM 1054 C C . GLU A 1 135 ? 4.916 -12.997 -15.994 1.00 88.50 135 GLU A C 1
ATOM 1056 O O . GLU A 1 135 ? 5.055 -14.107 -15.482 1.00 88.50 135 GLU A O 1
ATOM 1061 N N . ARG A 1 136 ? 5.838 -12.039 -15.849 1.00 90.62 136 ARG A N 1
ATOM 1062 C CA . ARG A 1 136 ? 7.107 -12.226 -15.144 1.00 90.62 136 ARG A CA 1
ATOM 1063 C C . ARG A 1 136 ? 7.416 -11.023 -14.244 1.00 90.62 136 ARG A C 1
ATOM 1065 O O . ARG A 1 136 ? 8.404 -10.326 -14.475 1.00 90.62 136 ARG A O 1
ATOM 1072 N N . PRO A 1 137 ? 6.595 -10.783 -13.204 1.00 93.19 137 PRO A N 1
ATOM 1073 C CA . PRO A 1 137 ? 6.794 -9.665 -12.288 1.00 93.19 137 PRO A CA 1
ATOM 1074 C C . PRO A 1 137 ? 8.157 -9.753 -11.592 1.00 93.19 137 PRO A C 1
ATOM 1076 O O . PRO A 1 137 ? 8.674 -10.847 -11.324 1.00 93.19 137 PRO A O 1
ATOM 1079 N N . VAL A 1 138 ? 8.738 -8.589 -11.307 1.00 94.62 138 VAL A N 1
ATOM 1080 C CA . VAL A 1 138 ? 9.948 -8.458 -10.494 1.00 94.62 138 VAL A CA 1
ATOM 1081 C C . VAL A 1 138 ? 9.541 -8.259 -9.042 1.00 94.62 138 VAL A C 1
ATOM 1083 O O . VAL A 1 138 ? 8.758 -7.365 -8.733 1.00 94.62 138 VAL A O 1
ATOM 1086 N N . ILE A 1 139 ? 10.110 -9.074 -8.156 1.00 95.12 139 ILE A N 1
ATOM 1087 C CA . ILE A 1 139 ? 10.015 -8.861 -6.715 1.00 95.12 139 ILE A CA 1
ATOM 1088 C C . ILE A 1 139 ? 11.267 -8.104 -6.286 1.00 95.12 139 ILE A C 1
ATOM 1090 O O . ILE A 1 139 ? 12.379 -8.626 -6.356 1.00 95.12 139 ILE A O 1
ATOM 1094 N N . ASP A 1 140 ? 11.084 -6.865 -5.856 1.00 94.75 140 ASP A N 1
ATOM 1095 C CA . ASP A 1 140 ? 12.078 -6.085 -5.132 1.00 94.75 140 ASP A CA 1
ATOM 1096 C C . ASP A 1 140 ? 11.491 -5.631 -3.785 1.00 94.75 140 ASP A C 1
ATOM 1098 O O . ASP A 1 140 ? 10.358 -5.977 -3.438 1.00 94.75 140 ASP A O 1
ATOM 1102 N N . LEU A 1 141 ? 12.252 -4.838 -3.028 1.00 94.88 141 LEU A N 1
ATOM 1103 C CA . LEU A 1 141 ? 11.770 -4.282 -1.763 1.00 94.88 141 LEU A CA 1
ATOM 1104 C C . LEU A 1 141 ? 10.488 -3.452 -1.941 1.00 94.88 141 LEU A C 1
ATOM 1106 O O . LEU A 1 141 ? 9.602 -3.521 -1.099 1.00 94.88 141 LEU A O 1
ATOM 1110 N N . GLY A 1 142 ? 10.366 -2.694 -3.035 1.00 95.56 142 GLY A N 1
ATOM 1111 C CA . GLY A 1 142 ? 9.195 -1.859 -3.297 1.00 95.56 142 GLY A CA 1
ATOM 1112 C C . GLY A 1 142 ? 7.937 -2.675 -3.595 1.00 95.56 142 GLY A C 1
ATOM 1113 O O . GLY A 1 142 ? 6.859 -2.320 -3.125 1.00 95.56 142 GLY A O 1
ATOM 1114 N N . ALA A 1 143 ? 8.072 -3.771 -4.341 1.00 97.12 143 ALA A N 1
ATOM 1115 C CA . ALA A 1 143 ? 6.989 -4.693 -4.644 1.00 97.12 143 ALA A CA 1
ATOM 1116 C C . ALA A 1 143 ? 6.534 -5.456 -3.399 1.00 97.12 143 ALA A C 1
ATOM 1118 O O . ALA A 1 143 ? 5.337 -5.518 -3.135 1.00 97.12 143 ALA A O 1
ATOM 1119 N N . ALA A 1 144 ? 7.481 -5.976 -2.612 1.00 97.12 144 ALA A N 1
ATOM 1120 C CA . ALA A 1 144 ? 7.174 -6.656 -1.358 1.00 97.12 144 ALA A CA 1
ATOM 1121 C C . ALA A 1 144 ? 6.521 -5.710 -0.335 1.00 97.12 144 ALA A C 1
ATOM 1123 O O . ALA A 1 144 ? 5.538 -6.092 0.292 1.00 97.12 144 ALA A O 1
ATOM 1124 N N . ALA A 1 145 ? 7.012 -4.470 -0.214 1.00 97.56 145 ALA A N 1
ATOM 1125 C CA . ALA A 1 145 ? 6.414 -3.459 0.658 1.00 97.56 145 ALA A CA 1
ATOM 1126 C C . ALA A 1 145 ? 4.981 -3.114 0.231 1.00 97.56 145 ALA A C 1
ATOM 1128 O O . ALA A 1 145 ? 4.082 -3.158 1.056 1.00 97.56 145 ALA A O 1
ATOM 1129 N N . THR A 1 146 ? 4.732 -2.875 -1.062 1.00 98.50 146 THR A N 1
ATOM 1130 C CA . THR A 1 146 ? 3.366 -2.603 -1.545 1.00 98.50 146 THR A CA 1
ATOM 1131 C C . THR A 1 146 ? 2.425 -3.792 -1.351 1.00 98.50 146 THR A C 1
ATOM 1133 O O . THR A 1 146 ? 1.255 -3.597 -1.033 1.00 98.50 146 THR A O 1
ATOM 1136 N N . ALA A 1 147 ? 2.917 -5.025 -1.495 1.00 98.31 147 ALA A N 1
ATOM 1137 C CA . ALA A 1 147 ? 2.115 -6.203 -1.191 1.00 98.31 147 ALA A CA 1
ATOM 1138 C C . ALA A 1 147 ? 1.726 -6.274 0.294 1.00 98.31 147 ALA A C 1
ATOM 1140 O O . ALA A 1 147 ? 0.585 -6.612 0.605 1.00 98.31 147 ALA A O 1
ATOM 1141 N N . LEU A 1 148 ? 2.658 -5.938 1.193 1.00 96.38 148 LEU A N 1
ATOM 1142 C CA . LEU A 1 148 ? 2.402 -5.872 2.629 1.00 96.38 148 LEU A CA 1
ATOM 1143 C C . LEU A 1 148 ? 1.402 -4.760 2.973 1.00 96.38 148 LEU A C 1
ATOM 1145 O O . LEU A 1 148 ? 0.404 -5.051 3.616 1.00 96.38 148 LEU A O 1
ATOM 1149 N N . GLU A 1 149 ? 1.614 -3.539 2.475 1.00 96.94 149 GLU A N 1
ATOM 1150 C CA . GLU A 1 149 ? 0.738 -2.379 2.713 1.00 96.94 149 GLU A CA 1
ATOM 1151 C C . GLU A 1 149 ? -0.726 -2.679 2.332 1.00 96.94 149 GLU A C 1
ATOM 1153 O O . GLU A 1 149 ? -1.651 -2.392 3.090 1.00 96.94 149 GLU A O 1
ATOM 1158 N N . LEU A 1 150 ? -0.956 -3.309 1.173 1.00 98.25 150 LEU A N 1
ATOM 1159 C CA . LEU A 1 150 ? -2.305 -3.688 0.739 1.00 98.25 150 LEU A CA 1
ATOM 1160 C C . LEU A 1 150 ? -2.896 -4.838 1.568 1.00 98.25 150 LEU A C 1
ATOM 1162 O O . LEU A 1 150 ? -4.100 -4.860 1.816 1.00 98.25 150 LEU A O 1
ATOM 1166 N N . ALA A 1 151 ? -2.075 -5.802 1.993 1.00 96.00 151 ALA A N 1
ATOM 1167 C CA . ALA A 1 151 ? -2.533 -6.885 2.860 1.00 96.00 151 ALA A CA 1
ATOM 1168 C C . ALA A 1 151 ? -2.908 -6.372 4.261 1.00 96.00 151 ALA A C 1
ATOM 1170 O O . ALA A 1 151 ? -3.909 -6.811 4.825 1.00 96.00 151 ALA A O 1
ATOM 1171 N N . GLU A 1 152 ? -2.144 -5.423 4.804 1.00 95.75 152 GLU A N 1
ATOM 1172 C CA . GLU A 1 152 ? -2.450 -4.749 6.068 1.00 95.75 152 GLU A CA 1
ATOM 1173 C C . GLU A 1 152 ? -3.735 -3.929 5.961 1.00 95.75 152 GLU A C 1
ATOM 1175 O O . GLU A 1 152 ? -4.584 -4.024 6.844 1.00 95.75 152 GLU A O 1
ATOM 1180 N N . LEU A 1 153 ? -3.937 -3.209 4.853 1.00 97.06 153 LEU A N 1
ATOM 1181 C CA . LEU A 1 153 ? -5.196 -2.520 4.568 1.00 97.06 153 LEU A CA 1
ATOM 1182 C C . LEU A 1 153 ? -6.400 -3.475 4.600 1.00 97.06 153 LEU A C 1
ATOM 1184 O O . LEU A 1 153 ? -7.378 -3.201 5.294 1.00 97.06 153 LEU A O 1
ATOM 1188 N N . ASP A 1 154 ? -6.341 -4.590 3.863 1.00 95.88 154 ASP A N 1
ATOM 1189 C CA . ASP A 1 154 ? -7.426 -5.585 3.816 1.00 95.88 154 ASP A CA 1
ATOM 1190 C C . ASP A 1 154 ? -7.661 -6.228 5.195 1.00 95.88 154 ASP A C 1
ATOM 1192 O O . ASP A 1 154 ? -8.808 -6.447 5.583 1.00 95.88 154 ASP A O 1
ATOM 1196 N N . ALA A 1 155 ? -6.605 -6.463 5.981 1.00 94.25 155 ALA A N 1
ATOM 1197 C CA . ALA A 1 155 ? -6.726 -6.981 7.343 1.00 94.25 155 ALA A CA 1
ATOM 1198 C C . ALA A 1 155 ? -7.351 -5.968 8.324 1.00 94.25 155 ALA A C 1
ATOM 1200 O O . ALA A 1 155 ? -8.149 -6.350 9.184 1.00 94.25 155 ALA A O 1
ATOM 1201 N N . LEU A 1 156 ? -6.995 -4.687 8.207 1.00 96.00 156 LEU A N 1
ATOM 1202 C CA . LEU A 1 156 ? -7.478 -3.616 9.077 1.00 96.00 156 LEU A CA 1
ATOM 1203 C C . LEU A 1 156 ? -8.917 -3.218 8.742 1.00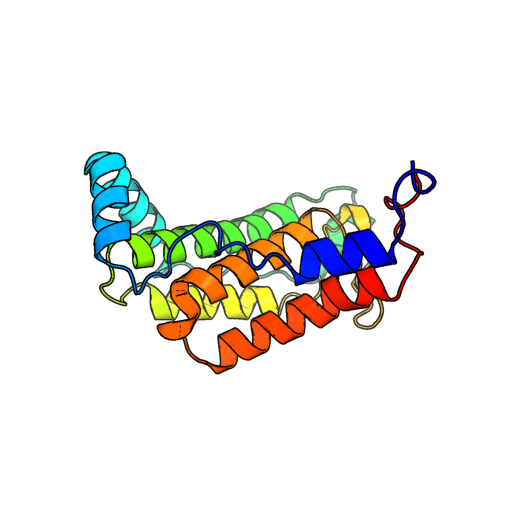 96.00 156 LEU A C 1
ATOM 1205 O O . LEU A 1 156 ? -9.784 -3.244 9.615 1.00 96.00 156 LEU A O 1
ATOM 1209 N N . LEU A 1 157 ? -9.165 -2.865 7.481 1.00 97.06 157 LEU A N 1
ATOM 1210 C CA . LEU A 1 157 ? -10.363 -2.160 7.015 1.00 97.06 157 LEU A CA 1
ATOM 1211 C C . LEU A 1 157 ? -11.181 -2.955 5.991 1.00 97.06 157 LEU A C 1
ATOM 1213 O O . LEU A 1 157 ? -12.221 -2.476 5.545 1.00 97.06 157 LEU A O 1
ATOM 1217 N N . GLY A 1 158 ? -10.773 -4.174 5.626 1.00 94.62 158 GLY A N 1
ATOM 1218 C CA . GLY A 1 158 ? -11.433 -4.944 4.567 1.00 94.62 158 GLY A CA 1
ATOM 1219 C C . GLY A 1 158 ? -12.922 -5.219 4.804 1.00 94.62 158 GLY A C 1
ATOM 1220 O O . GLY A 1 158 ? -13.665 -5.370 3.843 1.00 94.62 158 GLY A O 1
ATOM 1221 N N . SER A 1 159 ? -13.391 -5.239 6.058 1.00 94.62 159 SER A N 1
ATOM 1222 C CA . SER A 1 159 ? -14.823 -5.371 6.376 1.00 94.62 159 SER A CA 1
ATOM 1223 C C . SER A 1 159 ? -15.638 -4.089 6.164 1.00 94.62 159 SER A C 1
ATOM 1225 O O . SER A 1 159 ? -16.862 -4.167 6.112 1.00 94.62 159 SER A O 1
ATOM 1227 N N . ALA A 1 160 ? -14.980 -2.929 6.105 1.00 96.25 160 ALA A N 1
ATOM 1228 C CA . ALA A 1 160 ? -15.597 -1.622 5.872 1.00 96.25 160 ALA A CA 1
ATOM 1229 C C . ALA A 1 160 ? -15.513 -1.181 4.397 1.00 96.25 160 ALA A C 1
ATOM 1231 O O . ALA A 1 160 ? -16.250 -0.291 3.985 1.00 96.25 160 ALA A O 1
ATOM 1232 N N . LEU A 1 161 ? -14.632 -1.803 3.608 1.00 96.06 161 LEU A N 1
ATOM 1233 C CA . LEU A 1 161 ? -14.425 -1.515 2.188 1.00 96.06 161 LEU A CA 1
ATOM 1234 C C . LEU A 1 161 ? -15.250 -2.446 1.287 1.00 96.06 161 LEU A C 1
ATOM 1236 O O . LEU A 1 161 ? -15.740 -3.493 1.716 1.00 96.06 161 LEU A O 1
ATOM 1240 N N . ASP A 1 162 ? -15.373 -2.081 0.007 1.00 97.38 162 ASP A N 1
ATOM 1241 C CA . ASP A 1 162 ? -16.037 -2.931 -0.984 1.00 97.38 162 ASP A CA 1
ATOM 1242 C C . ASP A 1 162 ? -15.351 -4.318 -1.063 1.00 97.38 162 ASP A C 1
ATOM 1244 O O . ASP A 1 162 ? -14.131 -4.398 -1.266 1.00 97.38 162 ASP A O 1
ATOM 1248 N N . PRO A 1 163 ? -16.095 -5.437 -0.951 1.00 97.19 163 PRO A N 1
ATOM 1249 C CA . PRO A 1 163 ? -15.517 -6.781 -0.992 1.00 97.19 163 PRO A CA 1
ATOM 1250 C C . PRO A 1 163 ? -14.718 -7.094 -2.268 1.00 97.19 163 PRO A C 1
ATOM 1252 O O . PRO A 1 163 ? -13.829 -7.953 -2.246 1.00 97.19 163 PRO A O 1
ATOM 1255 N N . ALA A 1 164 ? -15.020 -6.433 -3.388 1.00 98.19 164 ALA A N 1
ATOM 1256 C CA . ALA A 1 164 ? -14.284 -6.583 -4.636 1.00 98.19 164 ALA A CA 1
ATOM 1257 C C . ALA A 1 164 ? -12.860 -6.016 -4.536 1.00 98.19 164 ALA A C 1
ATOM 1259 O O . ALA A 1 164 ? -11.945 -6.585 -5.137 1.00 98.19 164 ALA A O 1
ATOM 1260 N N . LEU A 1 165 ? -12.639 -4.959 -3.743 1.00 98.38 165 LEU A N 1
ATOM 1261 C CA . LEU A 1 165 ? -11.295 -4.442 -3.479 1.00 98.38 165 LEU A CA 1
ATOM 1262 C C . LEU A 1 165 ? -10.458 -5.488 -2.736 1.00 98.38 165 LEU A C 1
ATOM 1264 O O . LEU A 1 165 ? -9.352 -5.804 -3.171 1.00 98.38 165 LEU A O 1
ATOM 1268 N N . GLY A 1 166 ? -11.004 -6.104 -1.684 1.00 97.44 166 GLY A N 1
ATOM 1269 C CA . GLY A 1 166 ? -10.315 -7.173 -0.956 1.00 97.44 166 GLY A CA 1
ATOM 1270 C C . GLY A 1 166 ? -9.977 -8.378 -1.847 1.00 97.44 166 GLY A C 1
ATOM 1271 O O . GLY A 1 166 ? -8.895 -8.965 -1.741 1.00 97.44 166 GLY A O 1
ATOM 1272 N N . GLN A 1 167 ? -10.871 -8.759 -2.764 1.00 98.00 167 GLN A N 1
ATOM 1273 C CA . GLN A 1 167 ? -10.584 -9.804 -3.757 1.00 98.00 167 GLN A CA 1
ATOM 1274 C C . GLN A 1 167 ? -9.464 -9.382 -4.716 1.00 98.00 167 GLN A C 1
ATOM 1276 O O . GLN A 1 167 ? -8.565 -10.177 -5.002 1.00 98.00 167 GLN A O 1
ATOM 1281 N N . ARG A 1 168 ? -9.485 -8.127 -5.183 1.00 98.62 168 ARG A N 1
ATOM 1282 C CA . ARG A 1 168 ? -8.462 -7.586 -6.082 1.00 98.62 168 ARG A CA 1
ATOM 1283 C C . ARG A 1 168 ? -7.090 -7.521 -5.418 1.00 98.62 168 ARG A C 1
ATOM 1285 O O . ARG A 1 168 ? -6.117 -7.935 -6.042 1.00 98.62 168 ARG A O 1
ATOM 1292 N N . ILE A 1 169 ? -7.019 -7.075 -4.164 1.00 98.56 169 ILE A N 1
ATOM 1293 C CA . ILE A 1 169 ? -5.786 -7.042 -3.369 1.00 98.56 169 ILE A CA 1
ATOM 1294 C C . ILE A 1 169 ? -5.169 -8.438 -3.299 1.00 98.56 169 ILE A C 1
ATOM 1296 O O . ILE A 1 169 ? -4.022 -8.618 -3.703 1.00 98.56 169 ILE A O 1
ATOM 1300 N N . ARG A 1 170 ? -5.941 -9.446 -2.868 1.00 97.81 170 ARG A N 1
ATOM 1301 C CA . ARG A 1 170 ? -5.453 -10.833 -2.764 1.00 97.81 170 ARG A CA 1
ATOM 1302 C C . ARG A 1 170 ? -4.953 -11.360 -4.109 1.00 97.81 170 ARG A C 1
ATOM 1304 O O . ARG A 1 170 ? -3.887 -11.968 -4.163 1.00 97.81 170 ARG A O 1
ATOM 1311 N N . TYR A 1 171 ? -5.690 -11.089 -5.186 1.00 98.25 171 TYR A N 1
ATOM 1312 C CA . TYR A 1 171 ? -5.300 -11.482 -6.539 1.00 98.25 171 TYR A CA 1
ATOM 1313 C C . TYR A 1 171 ? -3.978 -10.837 -6.984 1.00 98.25 171 TYR A C 1
ATOM 1315 O O . TYR A 1 171 ? -3.090 -11.533 -7.473 1.00 98.25 171 TYR A O 1
ATOM 1323 N N . GLU A 1 172 ? -3.816 -9.521 -6.817 1.00 98.38 172 GLU A N 1
ATOM 1324 C CA . GLU A 1 172 ? -2.596 -8.823 -7.245 1.00 98.38 172 GLU A CA 1
ATOM 1325 C C . GLU A 1 172 ? -1.388 -9.180 -6.371 1.00 98.38 172 GLU A C 1
ATOM 1327 O O . GLU A 1 172 ? -0.299 -9.386 -6.906 1.00 98.38 172 GLU A O 1
ATOM 1332 N N . VAL A 1 173 ? -1.571 -9.314 -5.052 1.00 98.38 173 VAL A N 1
ATOM 1333 C CA . VAL A 1 173 ? -0.516 -9.744 -4.119 1.00 98.38 173 VAL A CA 1
ATOM 1334 C C . VAL A 1 173 ? -0.016 -11.145 -4.463 1.00 98.38 173 VAL A C 1
ATOM 1336 O O . VAL A 1 173 ? 1.196 -11.361 -4.564 1.00 98.38 173 VAL A O 1
ATOM 1339 N N . ASP A 1 174 ? -0.924 -12.096 -4.693 1.00 96.75 174 ASP A N 1
ATOM 1340 C CA . ASP A 1 174 ? -0.534 -13.452 -5.070 1.00 96.75 174 ASP A CA 1
ATOM 1341 C C . ASP A 1 174 ? 0.195 -13.470 -6.418 1.00 96.75 174 ASP A C 1
ATOM 1343 O O . ASP A 1 174 ? 1.328 -13.950 -6.520 1.00 96.75 174 ASP A O 1
ATOM 1347 N N . ARG A 1 175 ? -0.414 -12.856 -7.436 1.00 95.94 175 ARG A N 1
ATOM 1348 C CA . ARG A 1 175 ? 0.114 -12.833 -8.801 1.00 95.94 175 ARG A CA 1
ATOM 1349 C C . ARG A 1 175 ? 1.478 -12.151 -8.903 1.00 95.94 175 ARG A C 1
ATOM 1351 O O . ARG A 1 175 ? 2.306 -12.585 -9.703 1.00 95.94 175 ARG A O 1
ATOM 1358 N N . ARG A 1 176 ? 1.715 -11.065 -8.159 1.00 96.56 176 ARG A N 1
ATOM 1359 C CA . ARG A 1 176 ? 2.941 -10.252 -8.270 1.00 96.56 176 ARG A CA 1
ATOM 1360 C C . ARG A 1 176 ? 4.047 -10.688 -7.321 1.00 96.56 176 ARG A C 1
ATOM 1362 O O . ARG A 1 176 ? 5.216 -10.514 -7.666 1.00 96.56 176 ARG A O 1
ATOM 1369 N N . CYS A 1 177 ? 3.699 -11.244 -6.162 1.00 96.44 177 CYS A N 1
ATOM 1370 C CA . CYS A 1 177 ? 4.657 -11.513 -5.094 1.00 96.44 177 CYS A CA 1
ATOM 1371 C C . CYS A 1 177 ? 4.647 -12.973 -4.635 1.00 96.44 177 CYS A C 1
ATOM 1373 O O . CYS A 1 177 ? 5.677 -13.631 -4.760 1.00 96.44 177 CYS A O 1
ATOM 1375 N N . LEU A 1 178 ? 3.527 -13.507 -4.137 1.00 95.25 178 LEU A N 1
ATOM 1376 C CA . LEU A 1 178 ? 3.539 -14.820 -3.470 1.00 95.25 178 LEU A CA 1
ATOM 1377 C C . LEU A 1 178 ? 3.810 -15.969 -4.446 1.00 95.25 178 LEU A C 1
ATOM 1379 O O . LEU A 1 178 ? 4.783 -16.706 -4.276 1.00 95.25 178 LEU A O 1
ATOM 1383 N N . THR A 1 179 ? 3.008 -16.092 -5.504 1.00 94.38 179 THR A N 1
ATOM 1384 C CA . THR A 1 179 ? 3.194 -17.140 -6.511 1.00 94.38 179 THR A CA 1
ATOM 1385 C C . THR A 1 179 ? 4.571 -17.042 -7.185 1.00 94.38 179 THR A C 1
ATOM 1387 O O . THR A 1 179 ? 5.270 -18.059 -7.237 1.00 94.38 179 THR A O 1
ATOM 1390 N N . PRO A 1 180 ? 5.052 -15.870 -7.656 1.00 93.81 180 PRO A N 1
ATOM 1391 C CA . PRO A 1 180 ? 6.396 -15.760 -8.227 1.00 93.81 180 PRO A CA 1
ATOM 1392 C C . PRO A 1 180 ? 7.525 -16.041 -7.224 1.00 93.81 180 PRO A C 1
ATOM 1394 O O . PRO A 1 180 ? 8.555 -16.575 -7.626 1.00 93.81 180 PRO A O 1
ATOM 1397 N N . TYR A 1 181 ? 7.359 -15.721 -5.938 1.00 93.25 181 TYR A N 1
ATOM 1398 C CA . TYR A 1 181 ? 8.338 -16.073 -4.904 1.00 93.25 181 TYR A CA 1
ATOM 1399 C C . TYR A 1 181 ? 8.428 -17.591 -4.704 1.00 93.25 181 TYR A C 1
ATOM 1401 O O . TYR A 1 181 ? 9.525 -18.140 -4.646 1.00 93.25 181 TYR A O 1
ATOM 1409 N N . LEU A 1 182 ? 7.283 -18.276 -4.650 1.00 91.19 182 LEU A N 1
ATOM 1410 C CA . LEU A 1 182 ? 7.212 -19.717 -4.394 1.00 91.19 182 LEU A CA 1
ATOM 1411 C C . LEU A 1 182 ? 7.580 -20.576 -5.612 1.00 91.19 182 LEU A C 1
ATOM 1413 O O . LEU A 1 182 ? 8.095 -21.679 -5.451 1.00 91.19 182 LEU A O 1
ATOM 1417 N N . SER A 1 183 ? 7.298 -20.096 -6.826 1.00 91.56 183 SER A N 1
ATOM 1418 C CA . SER A 1 183 ? 7.448 -20.877 -8.065 1.00 91.56 183 SER A CA 1
ATOM 1419 C C . SER A 1 183 ? 8.720 -20.581 -8.859 1.00 91.56 183 SER A C 1
ATOM 1421 O O . SER A 1 183 ? 9.044 -21.332 -9.782 1.00 91.56 183 SER A O 1
ATOM 1423 N N . ARG A 1 184 ? 9.445 -19.498 -8.546 1.00 90.62 184 ARG A N 1
ATOM 1424 C CA . ARG A 1 184 ? 10.642 -19.086 -9.290 1.00 90.62 184 ARG A CA 1
ATOM 1425 C C . ARG A 1 184 ? 11.860 -18.955 -8.386 1.00 90.62 184 ARG A C 1
ATOM 1427 O O . ARG A 1 184 ? 11.787 -18.489 -7.255 1.00 90.62 184 ARG A O 1
ATOM 1434 N N . HIS A 1 185 ? 13.010 -19.296 -8.955 1.00 88.94 185 HIS A N 1
ATOM 1435 C CA . HIS A 1 185 ? 14.323 -19.258 -8.307 1.00 88.94 185 HIS A CA 1
ATOM 1436 C C . HIS A 1 185 ? 15.299 -18.341 -9.059 1.00 88.94 185 HIS A C 1
ATOM 1438 O O . HIS A 1 185 ? 16.508 -18.522 -9.006 1.00 88.94 185 HIS A O 1
ATOM 1444 N N . ASP A 1 186 ? 14.783 -17.375 -9.817 1.00 88.50 186 ASP A N 1
ATOM 1445 C CA . ASP A 1 186 ? 15.572 -16.433 -10.620 1.00 88.50 186 ASP A CA 1
ATOM 1446 C C . ASP A 1 186 ? 15.642 -15.030 -9.991 1.00 88.50 186 ASP A C 1
ATOM 1448 O O . ASP A 1 186 ? 16.019 -14.061 -10.651 1.00 88.50 186 ASP A O 1
ATOM 1452 N N . HIS A 1 187 ? 15.284 -14.913 -8.709 1.00 88.44 187 HIS A N 1
ATOM 1453 C CA . HIS A 1 187 ? 15.357 -13.663 -7.956 1.00 88.44 187 HIS A CA 1
ATOM 1454 C C . HIS A 1 187 ? 16.816 -13.321 -7.655 1.00 88.44 187 HIS A C 1
ATOM 1456 O O . HIS A 1 187 ? 17.501 -14.045 -6.932 1.00 88.44 187 HIS A O 1
ATOM 1462 N N . TRP A 1 188 ? 17.286 -12.189 -8.180 1.00 85.31 188 TRP A N 1
ATOM 1463 C CA . TRP A 1 188 ? 18.688 -11.762 -8.097 1.00 85.31 188 TRP A CA 1
ATOM 1464 C C . TRP A 1 188 ? 19.218 -11.601 -6.666 1.00 85.31 188 TRP A C 1
ATOM 1466 O O . TRP A 1 188 ? 20.427 -11.625 -6.480 1.00 85.31 188 TRP A O 1
ATOM 1476 N N . TRP A 1 189 ? 18.344 -11.434 -5.670 1.00 87.19 189 TRP A N 1
ATOM 1477 C CA . TRP A 1 189 ? 18.684 -11.261 -4.253 1.00 87.19 189 TRP A CA 1
ATOM 1478 C C . TRP A 1 189 ? 18.579 -12.545 -3.415 1.00 87.19 189 TRP A C 1
ATOM 1480 O O . TRP A 1 189 ? 18.984 -12.533 -2.258 1.00 87.19 189 TRP A O 1
ATOM 1490 N N . LEU A 1 190 ? 18.047 -13.647 -3.955 1.00 83.25 190 LEU A N 1
ATOM 1491 C CA . LEU A 1 190 ? 17.773 -14.861 -3.171 1.00 83.25 190 LEU A CA 1
ATOM 1492 C C . LEU A 1 190 ? 19.034 -15.699 -2.878 1.00 83.25 190 LEU A C 1
ATOM 1494 O O . LEU A 1 190 ? 19.033 -16.495 -1.941 1.00 83.25 190 LEU A O 1
ATOM 1498 N N . TYR A 1 191 ? 20.103 -15.516 -3.659 1.00 79.19 191 TYR A N 1
ATOM 1499 C CA . TYR A 1 191 ? 21.319 -16.343 -3.604 1.00 79.19 191 TYR A CA 1
ATOM 1500 C C . TYR A 1 191 ? 22.622 -15.542 -3.468 1.00 79.19 191 TYR A C 1
ATOM 1502 O O . TYR A 1 191 ? 23.690 -16.092 -3.740 1.00 79.19 191 TYR A O 1
ATOM 1510 N N . ASN A 1 192 ? 22.535 -14.265 -3.079 1.00 56.94 192 ASN A N 1
ATOM 1511 C CA . ASN A 1 192 ? 23.716 -13.440 -2.793 1.00 56.94 192 ASN A CA 1
ATOM 1512 C C . ASN A 1 192 ? 24.247 -13.673 -1.379 1.00 56.94 192 ASN A C 1
ATOM 1514 O O . ASN A 1 192 ? 23.418 -13.837 -0.455 1.00 56.94 192 ASN A O 1
#